Protein 5CWH (pdb70)

Sequence (159 aa):
DSEEVNEERVKQLAEKAKEATDKKEEVIEIVKELAELAKQSTDSELVNNEIVKQLAEVAKKEATDDKELVIIYIVKKILAELAKQSTDSELVNEIVKKQLAEEVAKKEEATDDKELVIIYIVVKILAELAKQQSTDDSELVNEIVKQLEEEVAKEATDKELVEHHIIEKILEELKKQQS

Structure (mmCIF, N/CA/C/O backbone):
data_5CWH
#
_entry.id   5CWH
#
_cell.length_a   40.960
_cell.length_b   104.390
_cell.length_c   90.230
_cell.angle_alpha   90.000
_cell.angle_beta   90.000
_cell.angle_gamma   90.000
#
_symmetry.space_group_name_H-M   'C 2 2 21'
#
loop_
_entity.id
_entity.type
_entity.pdbx_description
1 polymer 'Designed helical repeat protein'
2 non-polymer 1,2-ETHANEDIOL
3 water water
#
loop_
_atom_site.group_PDB
_atom_site.id
_atom_site.type_symbol
_atom_site.label_atom_id
_atom_site.label_alt_id
_atom_site.label_comp_id
_atom_site.label_asym_id
_atom_site.label_entity_id
_atom_site.label_seq_id
_atom_site.pdbx_PDB_ins_code
_atom_site.Cartn_x
_atom_site.Cartn_y
_atom_site.Cartn_z
_atom_site.occupancy
_atom_site.B_iso_or_equiv
_atom_site.auth_seq_id
_atom_site.auth_comp_id
_atom_site.auth_asym_id
_atom_site.auth_atom_id
_atom_site.pdbx_PDB_model_num
ATOM 1 N N . ASP A 1 2 ? 0.500 -0.814 18.679 1.00 74.63 2 ASP A N 1
ATOM 2 C CA . ASP A 1 2 ? 1.281 -0.626 19.897 1.00 76.09 2 ASP A CA 1
ATOM 3 C C . ASP A 1 2 ? 2.203 0.581 19.743 1.00 77.37 2 ASP A C 1
ATOM 4 O O . ASP A 1 2 ? 2.386 1.088 18.641 1.00 78.62 2 ASP A O 1
ATOM 12 N N . SER A 1 3 ? 2.774 1.045 20.851 1.00 77.61 3 SER A N 1
ATOM 13 C CA . SER A 1 3 ? 3.688 2.184 20.827 1.00 77.95 3 SER A CA 1
ATOM 14 C C . SER A 1 3 ? 5.052 1.789 20.261 1.00 73.94 3 SER A C 1
ATOM 15 O O . SER A 1 3 ? 5.540 2.384 19.288 1.00 70.00 3 SER A O 1
ATOM 23 N N . GLU A 1 4 ? 5.657 0.780 20.882 1.00 72.91 4 GLU A N 1
ATOM 24 C CA . GLU A 1 4 ? 6.982 0.303 20.500 1.00 72.77 4 GLU 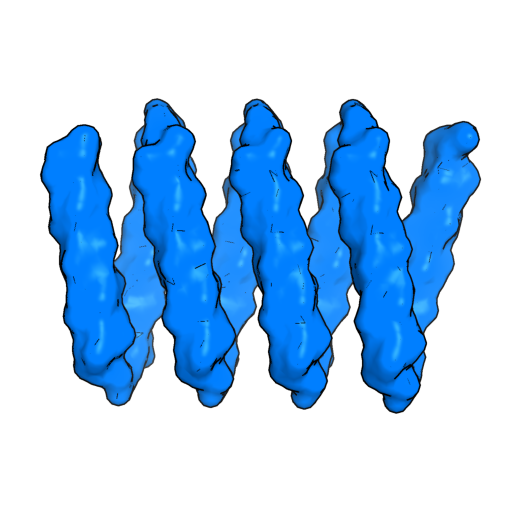A CA 1
ATOM 25 C C . GLU A 1 4 ? 7.035 -0.057 19.018 1.00 69.38 4 GLU A C 1
ATOM 26 O O . GLU A 1 4 ? 8.009 0.260 18.322 1.00 65.27 4 GLU A O 1
ATOM 38 N N . GLU A 1 5 ? 5.976 -0.699 18.533 1.00 67.82 5 GLU A N 1
ATOM 39 C CA . GLU A 1 5 ? 5.922 -1.134 17.141 1.00 65.45 5 GLU A CA 1
ATOM 40 C C . GLU A 1 5 ? 5.896 0.057 16.175 1.00 59.66 5 GLU A C 1
ATOM 41 O O . GLU A 1 5 ? 6.625 0.069 15.179 1.00 58.08 5 GLU A O 1
ATOM 53 N N . VAL A 1 6 ? 5.085 1.069 16.474 1.00 57.91 6 VAL A N 1
ATOM 54 C CA . VAL A 1 6 ? 5.038 2.242 15.607 1.00 55.96 6 VAL A CA 1
ATOM 55 C C . VAL A 1 6 ? 6.373 2.977 15.677 1.00 53.14 6 VAL A C 1
ATOM 56 O O . VAL A 1 6 ? 6.889 3.436 14.651 1.00 51.38 6 VAL A O 1
ATOM 69 N N . ASN A 1 7 ? 6.945 3.077 16.876 1.00 51.15 7 ASN A N 1
ATOM 70 C CA . ASN A 1 7 ? 8.280 3.663 17.003 1.00 52.46 7 ASN A CA 1
ATOM 71 C C . ASN A 1 7 ? 9.290 2.933 16.112 1.00 49.49 7 ASN A C 1
ATOM 72 O O . ASN A 1 7 ? 10.079 3.567 15.391 1.00 46.88 7 ASN A O 1
ATOM 83 N N A GLU A 1 8 ? 9.272 1.604 16.152 0.50 50.61 8 GLU A N 1
ATOM 84 N N B GLU A 1 8 ? 9.252 1.603 16.164 0.50 50.10 8 GLU A N 1
ATOM 85 C CA A GLU A 1 8 ? 10.171 0.826 15.302 0.50 50.46 8 GLU A CA 1
ATOM 86 C CA B GLU A 1 8 ? 10.104 0.770 15.321 0.50 49.32 8 GLU A CA 1
ATOM 87 C C A GLU A 1 8 ? 9.880 1.018 13.807 0.50 49.83 8 GLU A C 1
ATOM 88 C C B GLU A 1 8 ? 9.871 1.056 13.837 0.50 49.45 8 GLU A C 1
ATOM 89 O O A GLU A 1 8 ? 10.812 1.090 12.992 0.50 51.51 8 GLU A O 1
ATOM 90 O O B GLU A 1 8 ? 10.825 1.220 13.066 0.50 51.06 8 GLU A O 1
ATOM 113 N N . ARG A 1 9 ? 8.600 1.106 13.443 1.00 48.21 9 ARG A N 1
ATOM 114 C CA . ARG A 1 9 ? 8.234 1.378 12.048 1.00 48.07 9 ARG A CA 1
ATOM 115 C C . ARG A 1 9 ? 8.798 2.725 11.589 1.00 44.19 9 ARG A C 1
ATOM 116 O O . ARG A 1 9 ? 9.340 2.845 10.486 1.00 44.03 9 ARG A O 1
ATOM 138 N N . VAL A 1 10 ? 8.673 3.740 12.438 1.00 42.02 10 VAL A N 1
ATOM 139 C CA . VAL A 1 10 ? 9.251 5.042 12.122 1.00 36.26 10 VAL A CA 1
ATOM 140 C C . VAL A 1 10 ? 10.775 4.967 12.000 1.00 35.71 10 VAL A C 1
ATOM 141 O O . VAL A 1 10 ? 11.357 5.539 11.069 1.00 34.04 10 VAL A O 1
ATOM 154 N N . LYS A 1 11 ? 11.419 4.285 12.947 1.00 38.95 11 LYS A N 1
ATOM 155 C CA . LYS A 1 11 ? 12.869 4.124 12.895 1.00 44.86 11 LYS A CA 1
ATOM 156 C C . LYS A 1 11 ? 13.318 3.512 11.558 1.00 43.74 11 LYS A C 1
ATOM 157 O O . LYS A 1 11 ? 14.243 4.028 10.870 1.00 46.63 11 LYS A O 1
ATOM 176 N N . GLN A 1 12 ? 12.659 2.420 11.176 1.00 44.39 12 GLN A N 1
ATOM 177 C CA . GLN A 1 12 ? 13.039 1.752 9.934 1.00 45.65 12 GLN A CA 1
ATOM 178 C C . GLN A 1 12 ? 12.722 2.604 8.699 1.00 38.34 12 GLN A C 1
ATOM 179 O O . GLN A 1 12 ? 13.560 2.710 7.783 1.00 40.42 12 GLN A O 1
ATOM 193 N N . LEU A 1 13 ? 11.543 3.233 8.673 1.00 35.78 13 LEU A N 1
ATOM 194 C CA . LEU A 1 13 ? 11.226 4.136 7.573 1.00 33.01 13 LEU A CA 1
ATOM 195 C C . LEU A 1 13 ? 12.266 5.250 7.457 1.00 30.14 13 LEU A C 1
ATOM 196 O O . LEU A 1 13 ? 12.733 5.561 6.362 1.00 28.62 13 LEU A O 1
ATOM 212 N N . ALA A 1 14 ? 12.641 5.846 8.583 1.00 31.73 14 ALA A N 1
ATOM 213 C CA . ALA A 1 14 ? 13.581 6.963 8.560 1.00 34.58 14 ALA A CA 1
ATOM 214 C C . ALA A 1 14 ? 14.942 6.537 8.015 1.00 35.69 14 ALA A C 1
ATOM 215 O O . ALA A 1 14 ? 15.519 7.221 7.141 1.00 34.91 14 ALA A O 1
ATOM 222 N N . GLU A 1 15 ? 15.457 5.419 8.531 1.00 37.63 15 GLU A N 1
ATOM 223 C CA . GLU A 1 15 ? 16.697 4.869 7.988 1.00 43.63 15 GLU A CA 1
ATOM 224 C C . GLU A 1 15 ? 16.582 4.651 6.467 1.00 43.15 15 GLU A C 1
ATOM 225 O O . GLU A 1 15 ? 17.426 5.131 5.672 1.00 43.79 15 GLU A O 1
ATOM 237 N N . LYS A 1 16 ? 15.522 3.950 6.067 1.00 42.51 16 LYS A N 1
ATOM 238 C CA . LYS A 1 16 ? 15.290 3.657 4.656 1.00 42.19 16 LYS A CA 1
ATOM 239 C C . LYS A 1 16 ? 15.260 4.936 3.807 1.00 37.44 16 LYS A C 1
ATOM 240 O O . LYS A 1 16 ? 15.873 4.995 2.740 1.00 40.92 16 LYS A O 1
ATOM 259 N N . ALA A 1 17 ? 14.563 5.962 4.293 1.00 34.09 17 ALA A N 1
ATOM 260 C CA . ALA A 1 17 ? 14.474 7.242 3.582 1.00 32.69 17 ALA A CA 1
ATOM 261 C C . ALA A 1 17 ? 15.839 7.877 3.418 1.00 37.15 17 ALA A C 1
ATOM 262 O O . ALA A 1 17 ? 16.203 8.336 2.328 1.00 37.84 17 ALA A O 1
ATOM 269 N N . LYS A 1 18 ? 16.586 7.933 4.514 1.00 36.40 18 LYS A N 1
ATOM 270 C CA . LYS A 1 18 ? 17.908 8.539 4.454 1.00 38.02 18 LYS A CA 1
ATOM 271 C C . LYS A 1 18 ? 18.881 7.769 3.558 1.00 39.85 18 LYS A C 1
ATOM 272 O O . LYS A 1 18 ? 19.776 8.378 2.965 1.00 44.08 18 LYS A O 1
ATOM 291 N N . GLU A 1 19 ? 18.725 6.446 3.469 1.00 40.97 19 GLU A N 1
ATOM 292 C CA . GLU A 1 19 ? 19.594 5.635 2.594 1.00 44.46 19 GLU A CA 1
ATOM 293 C C . GLU A 1 19 ? 19.224 5.556 1.099 1.00 40.27 19 GLU A C 1
ATOM 294 O O . GLU A 1 19 ? 20.114 5.492 0.239 1.00 41.46 19 GLU A O 1
ATOM 306 N N . ALA A 1 20 ? 17.928 5.529 0.794 1.00 37.39 20 ALA A N 1
ATOM 307 C CA . ALA A 1 20 ? 17.434 5.180 -0.546 1.00 34.47 20 ALA A CA 1
ATOM 308 C C . ALA A 1 20 ? 17.910 6.115 -1.660 1.00 33.89 20 ALA A C 1
ATOM 309 O O . ALA A 1 20 ? 18.008 7.328 -1.472 1.00 31.96 20 ALA A O 1
ATOM 316 N N . THR A 1 21 ? 18.150 5.540 -2.835 1.00 33.55 21 THR A N 1
ATOM 317 C CA . THR A 1 21 ? 18.640 6.287 -4.004 1.00 34.15 21 THR A CA 1
ATOM 318 C C . THR A 1 21 ? 17.592 6.390 -5.123 1.00 33.52 21 THR A C 1
ATOM 319 O O . THR A 1 21 ? 17.857 6.956 -6.189 1.00 35.29 21 THR A O 1
ATOM 330 N N . ASP A 1 22 ? 16.402 5.857 -4.863 1.00 33.94 22 ASP A N 1
ATOM 331 C CA . ASP A 1 22 ? 15.251 6.008 -5.744 1.00 35.76 22 ASP A CA 1
ATOM 332 C C . ASP A 1 22 ? 14.372 7.118 -5.159 1.00 34.51 22 ASP A C 1
ATOM 333 O O . ASP A 1 22 ? 13.863 6.993 -4.048 1.00 32.44 22 ASP A O 1
ATOM 342 N N A LYS A 1 23 ? 14.189 8.202 -5.903 0.68 36.13 23 LYS A N 1
ATOM 343 N N B LYS A 1 23 ? 14.196 8.204 -5.907 0.32 35.84 23 LYS A N 1
ATOM 344 C CA A LYS A 1 23 ? 13.476 9.356 -5.363 0.68 36.33 23 LYS A CA 1
ATOM 345 C CA B LYS A 1 23 ? 13.466 9.366 -5.395 0.32 36.83 23 LYS A CA 1
ATOM 346 C C A LYS A 1 23 ? 11.996 9.048 -5.098 0.68 32.47 23 LYS A C 1
ATOM 347 C C B LYS A 1 23 ? 12.005 9.028 -5.084 0.32 33.87 23 LYS A C 1
ATOM 348 O O A LYS A 1 23 ? 11.411 9.529 -4.126 0.68 30.44 23 LYS A O 1
ATOM 349 O O B LYS A 1 23 ? 11.445 9.474 -4.074 0.32 32.94 23 LYS A O 1
ATOM 386 N N . GLU A 1 24 ? 11.394 8.227 -5.951 1.00 33.04 24 GLU A N 1
ATOM 387 C CA . GLU A 1 24 ? 9.993 7.862 -5.780 1.00 34.39 24 GLU A CA 1
ATOM 388 C C . GLU A 1 24 ? 9.792 7.068 -4.491 1.00 35.23 24 GLU A C 1
ATOM 389 O O . GLU A 1 24 ? 8.804 7.251 -3.765 1.00 32.68 24 GLU A O 1
ATOM 402 N N . GLU A 1 25 ? 10.755 6.210 -4.193 1.00 33.83 25 GLU A N 1
ATOM 403 C CA . GLU A 1 25 ? 10.739 5.441 -2.960 1.00 33.63 25 GLU A CA 1
ATOM 404 C C . GLU A 1 25 ? 10.767 6.381 -1.759 1.00 30.08 25 GLU A C 1
ATOM 405 O O . GLU A 1 25 ? 9.981 6.227 -0.805 1.00 30.61 25 GLU A O 1
ATOM 417 N N . VAL A 1 26 ? 11.657 7.376 -1.805 1.00 25.44 26 VAL A N 1
ATOM 418 C CA . VAL A 1 26 ? 11.744 8.318 -0.693 1.00 23.02 26 VAL A CA 1
ATOM 419 C C . VAL A 1 26 ? 10.431 9.088 -0.517 1.00 22.57 26 VAL A C 1
ATOM 420 O O . VAL A 1 26 ? 9.951 9.253 0.621 1.00 23.26 26 VAL A O 1
ATOM 433 N N . ILE A 1 27 ? 9.848 9.551 -1.623 1.00 22.60 27 ILE A N 1
ATOM 434 C CA . ILE A 1 27 ? 8.547 10.227 -1.546 1.00 23.29 27 ILE A CA 1
ATOM 435 C C . ILE A 1 27 ? 7.496 9.332 -0.869 1.00 22.70 27 ILE A C 1
ATOM 436 O O . ILE A 1 27 ?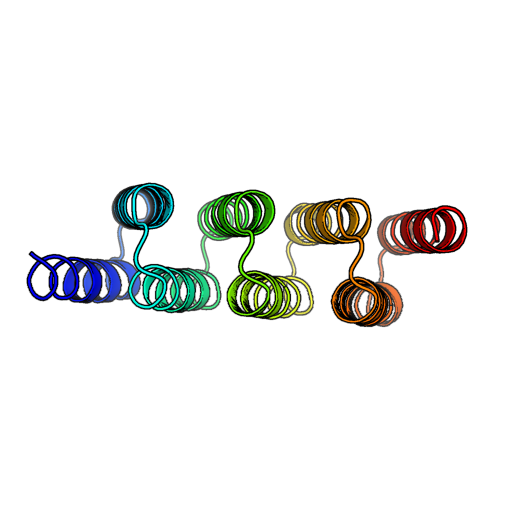 6.729 9.788 -0.003 1.00 22.16 27 ILE A O 1
ATOM 452 N N . GLU A 1 28 ? 7.440 8.065 -1.275 1.00 25.32 28 GLU A N 1
ATOM 453 C CA . GLU A 1 28 ? 6.515 7.131 -0.614 1.00 25.19 28 GLU A CA 1
ATOM 454 C C . GLU A 1 28 ? 6.754 6.944 0.893 1.00 24.51 28 GLU A C 1
ATOM 455 O O . GLU A 1 28 ? 5.788 6.884 1.690 1.00 24.16 28 GLU A O 1
ATOM 467 N N . ILE A 1 29 ? 8.025 6.839 1.286 1.00 23.51 29 ILE A N 1
ATOM 468 C CA . ILE A 1 29 ? 8.347 6.746 2.708 1.00 22.82 29 ILE A CA 1
ATOM 469 C C . ILE A 1 29 ? 7.888 8.001 3.469 1.00 19.54 29 ILE A C 1
ATOM 470 O O . ILE A 1 29 ? 7.289 7.919 4.553 1.00 19.33 29 ILE A O 1
ATOM 486 N N . VAL A 1 30 ? 8.181 9.160 2.891 1.00 18.90 30 VAL A N 1
ATOM 487 C CA . VAL A 1 30 ? 7.790 10.429 3.490 1.00 17.75 30 VAL A CA 1
ATOM 488 C C . VAL A 1 30 ? 6.269 10.526 3.623 1.00 17.82 30 VAL A C 1
ATOM 489 O O . VAL A 1 30 ? 5.757 10.994 4.631 1.00 17.50 30 VAL A O 1
ATOM 502 N N . LYS A 1 31 ? 5.553 10.086 2.598 1.00 19.01 31 LYS A N 1
ATOM 503 C CA . LYS A 1 31 ? 4.099 10.087 2.649 1.00 20.28 31 LYS A CA 1
ATOM 504 C C . LYS A 1 31 ? 3.598 9.215 3.813 1.00 19.30 31 LYS A C 1
ATOM 505 O O . LYS A 1 31 ? 2.702 9.623 4.568 1.00 19.16 31 LYS A O 1
ATOM 524 N N . GLU A 1 32 ? 4.181 8.024 3.961 1.00 20.35 32 GLU A N 1
ATOM 525 C CA . GLU A 1 32 ? 3.792 7.162 5.083 1.00 20.53 32 GLU A CA 1
ATOM 526 C C . GLU A 1 32 ? 4.069 7.812 6.446 1.00 18.99 32 GLU A C 1
ATOM 527 O O . GLU A 1 32 ? 3.215 7.787 7.347 1.00 19.84 32 GLU A O 1
ATOM 539 N N . LEU A 1 33 ? 5.268 8.374 6.604 1.00 18.37 33 LEU A N 1
ATOM 540 C CA . LEU A 1 33 ? 5.604 9.091 7.830 1.00 18.18 33 LEU A CA 1
ATOM 541 C C . LEU A 1 33 ? 4.610 10.220 8.108 1.00 15.74 33 LEU A C 1
ATOM 542 O O . LEU A 1 33 ? 4.192 10.419 9.258 1.00 16.58 33 LEU A O 1
ATOM 558 N N . ALA A 1 34 ? 4.281 10.990 7.069 1.00 15.45 34 ALA A N 1
ATOM 559 C CA . ALA A 1 34 ? 3.347 12.102 7.215 1.00 15.60 34 ALA A CA 1
ATOM 560 C C . ALA A 1 34 ? 1.993 11.608 7.715 1.00 15.52 34 ALA A C 1
ATOM 561 O O . ALA A 1 34 ? 1.379 12.229 8.599 1.00 16.72 34 ALA A O 1
ATOM 568 N N . GLU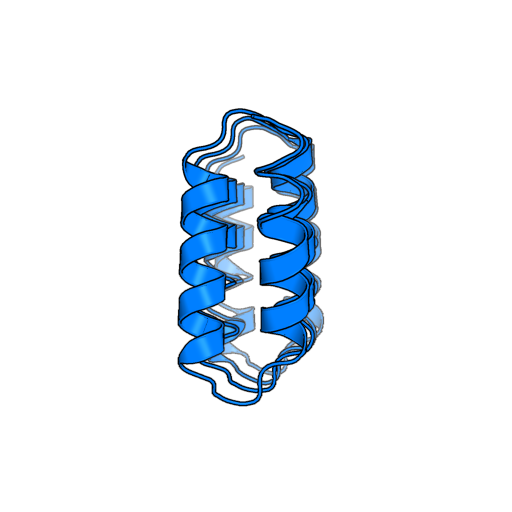 A 1 35 ? 1.487 10.539 7.081 1.00 17.09 35 GLU A N 1
ATOM 569 C CA . GLU A 1 35 ? 0.200 9.967 7.498 1.00 18.20 35 GLU A CA 1
ATOM 570 C C . GLU A 1 35 ? 0.237 9.508 8.963 1.00 18.31 35 GLU A C 1
ATOM 571 O O . GLU A 1 35 ? -0.695 9.793 9.752 1.00 20.36 35 GLU A O 1
ATOM 583 N N . LEU A 1 36 ? 1.309 8.809 9.330 1.00 17.83 36 LEU A N 1
ATOM 584 C CA . LEU A 1 36 ? 1.454 8.376 10.718 1.00 18.78 36 LEU A CA 1
ATOM 585 C C . LEU A 1 36 ? 1.444 9.568 11.678 1.00 18.37 36 LEU A C 1
ATOM 586 O O . LEU A 1 36 ? 0.793 9.532 12.732 1.00 21.27 36 LEU A O 1
ATOM 602 N N . ALA A 1 37 ? 2.183 10.622 11.333 1.00 17.23 37 ALA A N 1
ATOM 603 C CA . ALA A 1 37 ? 2.217 11.807 12.190 1.00 18.47 37 ALA A CA 1
ATOM 604 C C . ALA A 1 37 ? 0.850 12.474 12.296 1.00 18.44 37 ALA A C 1
ATOM 605 O O . ALA A 1 37 ? 0.413 12.816 13.402 1.00 20.64 37 ALA A O 1
ATOM 612 N N . LYS A 1 38 ? 0.170 12.649 11.167 1.00 18.98 38 LYS A N 1
ATOM 613 C CA . LYS A 1 38 ? -1.126 13.319 11.195 1.00 21.75 38 LYS A CA 1
ATOM 614 C C . LYS A 1 38 ? -2.203 12.525 11.939 1.00 22.71 38 LYS A C 1
ATOM 615 O O . LYS A 1 38 ? -3.123 13.120 12.489 1.00 25.35 38 LYS A O 1
ATOM 634 N N . GLN A 1 39 ? -2.108 11.195 11.917 1.00 22.41 39 GLN A N 1
ATOM 635 C CA . GLN A 1 39 ? -3.079 10.355 12.611 1.00 24.03 39 GLN A CA 1
ATOM 636 C C . GLN A 1 39 ? -2.772 10.157 14.109 1.00 23.57 39 GLN A C 1
ATOM 637 O O . GLN A 1 39 ? -3.607 9.671 14.848 1.00 28.78 39 GLN A O 1
ATOM 651 N N . SER A 1 40 ? -1.579 10.517 14.557 1.00 19.97 40 SER A N 1
ATOM 652 C CA . SER A 1 40 ? -1.166 10.248 15.935 1.00 20.26 40 SER A CA 1
ATOM 653 C C . SER A 1 40 ? -1.626 11.320 16.907 1.00 20.23 40 SER A C 1
ATOM 654 O O . SER A 1 40 ? -1.625 12.503 16.578 1.00 23.18 40 SER A O 1
ATOM 662 N N . THR A 1 41 ? -2.009 10.891 18.102 1.00 18.84 41 THR A N 1
ATOM 663 C CA . THR A 1 41 ? -2.210 11.817 19.201 1.00 20.93 41 THR A CA 1
ATOM 664 C C . THR A 1 41 ? -1.058 11.760 20.225 1.00 19.21 41 THR A C 1
ATOM 665 O O . THR A 1 41 ? -1.171 12.314 21.315 1.00 21.62 41 THR A O 1
ATOM 676 N N . ASP A 1 42 ? 0.051 11.117 19.852 1.00 19.46 42 ASP A N 1
ATOM 677 C CA . ASP A 1 42 ? 1.211 10.944 20.742 1.00 19.67 42 ASP A CA 1
ATOM 678 C C . ASP A 1 42 ? 2.283 11.971 20.398 1.00 18.37 42 ASP A C 1
ATOM 679 O O . ASP A 1 42 ? 2.903 11.902 19.336 1.00 19.00 42 ASP A O 1
ATOM 688 N N . SER A 1 43 ? 2.497 12.939 21.286 1.00 18.61 43 SER A N 1
ATOM 689 C CA . SER A 1 43 ? 3.420 14.032 20.986 1.00 18.27 43 SER A CA 1
ATOM 690 C C . SER A 1 43 ? 4.842 13.533 20.763 1.00 19.03 43 SER A C 1
ATOM 691 O O . SER A 1 43 ? 5.593 14.112 19.978 1.00 19.63 43 SER A O 1
ATOM 699 N N . GLU A 1 44 ? 5.225 12.470 21.461 1.00 19.69 44 GLU A N 1
ATOM 700 C CA . GLU A 1 44 ? 6.575 11.939 21.314 1.00 22.75 44 GLU A CA 1
ATOM 701 C C . GLU A 1 44 ? 6.808 11.402 19.900 1.00 21.45 44 GLU A C 1
ATOM 702 O O . GLU A 1 44 ? 7.864 11.635 19.271 1.00 22.02 44 GLU A O 1
ATOM 714 N N . LEU A 1 45 ? 5.806 10.680 19.401 1.00 20.20 45 LEU A N 1
ATOM 715 C CA . LEU A 1 45 ? 5.883 10.108 18.065 1.00 19.95 45 LEU A CA 1
ATOM 716 C C . LEU A 1 45 ? 5.911 11.210 17.012 1.00 18.04 45 LEU A C 1
ATOM 717 O O . LEU A 1 45 ? 6.731 11.195 16.094 1.00 17.83 45 LEU A O 1
ATOM 733 N N . VAL A 1 46 ? 5.005 12.173 17.143 1.00 17.23 46 VAL A N 1
ATOM 734 C CA . VAL A 1 46 ? 4.950 13.260 16.176 1.00 17.32 46 VAL A CA 1
ATOM 735 C C . VAL A 1 46 ? 6.266 14.025 16.169 1.00 15.87 46 VAL A C 1
ATOM 736 O O . VAL A 1 46 ? 6.803 14.324 15.094 1.00 15.98 46 VAL A O 1
ATOM 749 N N A ASN A 1 47 ? 6.817 14.305 17.354 0.62 15.79 47 ASN A N 1
ATOM 750 N N B ASN A 1 47 ? 6.801 14.326 17.348 0.38 17.11 47 ASN A N 1
ATOM 751 C CA A ASN A 1 47 ? 8.102 15.001 17.429 0.62 16.99 47 ASN A CA 1
ATOM 752 C CA B ASN A 1 47 ? 8.084 15.007 17.390 0.38 18.59 47 ASN A CA 1
ATOM 753 C C A ASN A 1 47 ? 9.220 14.224 16.730 0.62 17.88 47 ASN A C 1
ATOM 754 C C B ASN A 1 47 ? 9.157 14.210 16.654 0.38 19.45 47 ASN A C 1
ATOM 755 O O A ASN A 1 47 ? 10.069 14.806 16.032 0.62 17.07 47 ASN A O 1
ATOM 756 O O B ASN A 1 47 ? 9.899 14.764 15.838 0.38 20.29 47 ASN A O 1
ATOM 777 N N . GLU A 1 48 ? 9.235 12.912 16.936 1.00 18.20 48 GLU A N 1
ATOM 778 C CA . GLU A 1 48 ? 10.244 12.072 16.275 1.00 19.39 48 GLU A CA 1
ATOM 779 C C . GLU A 1 48 ? 10.096 12.083 14.755 1.00 17.70 48 GLU A C 1
ATOM 780 O O . GLU A 1 48 ? 11.094 12.191 14.011 1.00 18.45 48 GLU A O 1
ATOM 793 N N . ILE A 1 49 ? 8.857 11.961 14.286 1.00 16.62 49 ILE A N 1
ATOM 794 C CA . ILE A 1 49 ? 8.620 11.991 12.849 1.00 16.63 49 ILE A CA 1
ATOM 795 C C . ILE A 1 49 ? 9.066 13.326 12.243 1.00 16.43 49 ILE A C 1
ATOM 796 O O . ILE A 1 49 ? 9.726 13.361 11.192 1.00 16.10 49 ILE A O 1
ATOM 812 N N . VAL A 1 50 ? 8.710 14.420 12.899 1.00 16.18 50 VAL A N 1
ATOM 813 C CA . VAL A 1 50 ? 9.125 15.734 12.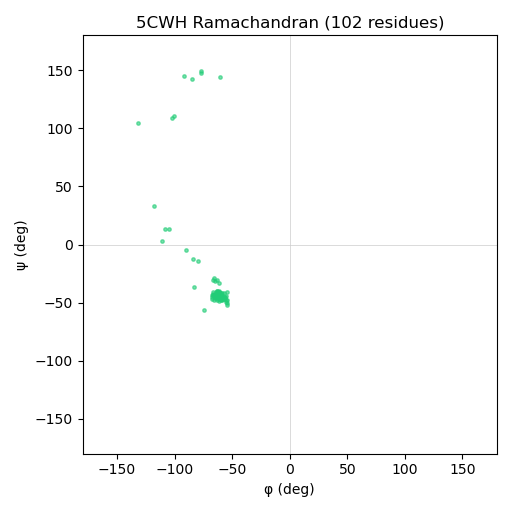426 1.00 15.34 50 VAL A CA 1
ATOM 814 C C . VAL A 1 50 ? 10.650 15.854 12.379 1.00 16.18 50 VAL A C 1
ATOM 815 O O . VAL A 1 50 ? 11.202 16.367 11.403 1.00 16.20 50 VAL A O 1
ATOM 828 N N . LYS A 1 51 ? 11.320 15.366 13.424 1.00 17.59 51 LYS A N 1
ATOM 829 C CA . LYS A 1 51 ? 12.775 15.363 13.433 1.00 18.92 51 LYS A CA 1
ATOM 830 C C . LYS A 1 51 ? 13.339 14.645 12.210 1.00 19.02 51 LYS A C 1
ATOM 831 O O . LYS A 1 51 ? 14.265 15.143 11.540 1.00 20.30 51 LYS A O 1
ATOM 850 N N . GLN A 1 52 ? 12.803 13.457 11.943 1.00 18.34 52 GLN A N 1
ATOM 851 C CA . GLN A 1 52 ? 13.292 12.662 10.830 1.00 18.85 52 GLN A CA 1
ATOM 852 C C . GLN A 1 52 ? 13.000 13.316 9.486 1.00 17.53 52 GLN A C 1
ATOM 853 O O . GLN A 1 52 ? 13.863 13.354 8.599 1.00 18.16 52 GLN A O 1
ATOM 867 N N . LEU A 1 53 ? 11.790 13.839 9.323 1.00 15.76 53 LEU A N 1
ATOM 868 C CA . LEU A 1 53 ? 11.425 14.514 8.079 1.00 15.49 53 LEU A CA 1
ATOM 869 C C . LEU A 1 53 ? 12.328 15.715 7.834 1.00 15.00 53 LEU A C 1
ATOM 870 O O . LEU A 1 53 ? 12.781 15.947 6.702 1.00 15.75 53 LEU A O 1
ATOM 886 N N . ALA A 1 54 ? 12.578 16.495 8.880 1.00 16.98 54 ALA A N 1
ATOM 887 C CA . ALA A 1 54 ? 13.411 17.678 8.732 1.00 18.98 54 ALA A CA 1
ATOM 888 C C . ALA A 1 54 ? 14.827 17.275 8.338 1.00 19.31 54 ALA A C 1
ATOM 889 O O . ALA A 1 54 ? 15.457 17.932 7.493 1.00 20.31 54 ALA A O 1
ATOM 896 N N . GLU A 1 55 ? 15.334 16.203 8.946 1.00 19.42 55 GLU A N 1
ATOM 897 C CA . GLU A 1 55 ? 16.652 15.706 8.561 1.00 21.99 55 GLU A CA 1
ATOM 898 C C . GLU A 1 55 ? 16.710 15.252 7.088 1.00 21.35 55 GLU A C 1
ATOM 899 O O . GLU A 1 55 ? 17.668 15.597 6.364 1.00 22.95 55 GLU A O 1
ATOM 911 N N . VAL A 1 56 ? 15.684 14.512 6.639 1.00 19.63 56 VAL A N 1
ATOM 912 C CA . VAL A 1 56 ? 15.617 14.132 5.226 1.00 19.11 56 VAL A CA 1
ATOM 913 C C . VAL A 1 56 ? 15.627 15.380 4.328 1.00 17.03 56 VAL A C 1
ATOM 914 O O . VAL A 1 56 ? 16.376 15.453 3.344 1.00 19.71 56 VAL A O 1
ATOM 927 N N . ALA A 1 57 ? 14.814 16.370 4.680 1.00 17.42 57 ALA A N 1
ATOM 928 C CA . ALA A 1 57 ? 14.740 17.577 3.877 1.00 18.46 57 ALA A CA 1
ATOM 929 C C . ALA A 1 57 ? 16.082 18.305 3.810 1.00 21.60 57 ALA A C 1
ATOM 930 O O . ALA A 1 57 ? 16.513 18.739 2.740 1.00 23.09 57 ALA A O 1
ATOM 937 N N A LYS A 1 58 ? 16.729 18.468 4.956 0.45 22.22 58 LYS A N 1
ATOM 938 N N B LYS A 1 58 ? 16.734 18.440 4.959 0.55 20.84 58 LYS A N 1
ATOM 939 C CA A LYS A 1 58 ? 17.990 19.185 4.981 0.45 23.29 58 LYS A CA 1
ATOM 940 C CA B LYS A 1 58 ? 17.977 19.184 5.033 0.55 20.81 58 LYS A CA 1
ATOM 941 C C A L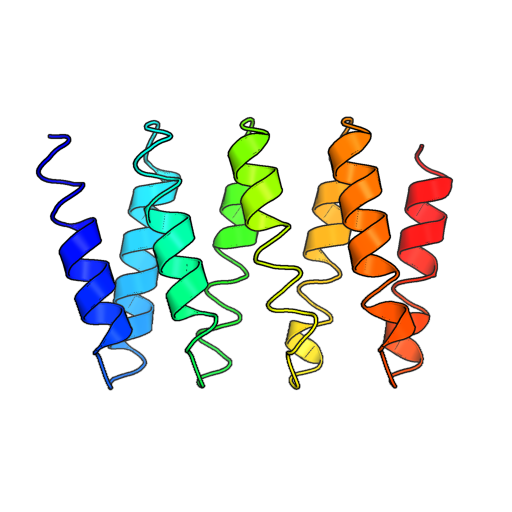YS A 1 58 ? 19.059 18.465 4.162 0.45 23.75 58 LYS A C 1
ATOM 942 C C B LYS A 1 58 ? 19.154 18.460 4.364 0.55 22.79 58 LYS A C 1
ATOM 943 O O A LYS A 1 58 ? 19.874 19.110 3.494 0.45 28.84 58 LYS A O 1
ATOM 944 O O B LYS A 1 58 ? 20.151 19.107 4.029 0.55 24.02 58 LYS A O 1
ATOM 981 N N . GLU A 1 59 ? 19.056 17.136 4.210 1.00 24.12 59 GLU A N 1
ATOM 982 C CA . GLU A 1 59 ? 20.043 16.363 3.439 1.00 25.73 59 GLU A CA 1
ATOM 983 C C . GLU A 1 59 ? 19.775 16.209 1.904 1.00 23.94 59 GLU A C 1
ATOM 984 O O . GLU A 1 59 ? 20.677 15.864 1.127 1.00 28.69 59 GLU A O 1
ATOM 997 N N . ALA A 1 60 ? 18.557 16.493 1.466 1.00 20.10 60 ALA A N 1
ATOM 998 C CA . ALA A 1 60 ? 18.104 16.151 0.120 1.00 19.43 60 ALA A CA 1
ATOM 999 C C . ALA A 1 60 ? 18.629 17.081 -0.959 1.00 20.26 60 ALA A C 1
ATOM 1000 O O . ALA A 1 60 ? 18.795 18.267 -0.735 1.00 25.09 60 ALA A O 1
ATOM 1007 N N . THR A 1 61 ? 18.846 16.520 -2.140 1.00 17.64 61 THR A N 1
ATOM 1008 C CA . THR A 1 61 ? 19.240 17.281 -3.324 1.00 17.08 61 THR A CA 1
ATOM 1009 C C . THR A 1 61 ? 18.171 17.233 -4.424 1.00 18.78 61 THR A C 1
ATOM 1010 O O . THR A 1 61 ? 18.406 17.659 -5.540 1.00 19.35 61 THR A O 1
ATOM 1021 N N A ASP A 1 62 ? 17.009 16.651 -4.120 0.59 19.86 62 ASP A N 1
ATOM 1022 N N B ASP A 1 62 ? 16.990 16.782 -4.029 0.41 20.51 62 ASP A N 1
ATOM 1023 C CA A ASP A 1 62 ? 15.845 16.667 -5.016 0.59 20.01 62 ASP A CA 1
ATOM 1024 C CA B ASP A 1 62 ? 15.834 16.673 -4.891 0.41 20.76 62 ASP A CA 1
ATOM 1025 C C A ASP A 1 62 ? 14.843 17.730 -4.534 0.59 19.26 62 ASP A C 1
ATOM 1026 C C B ASP A 1 62 ? 14.834 17.760 -4.490 0.41 19.30 62 ASP A C 1
ATOM 1027 O O A ASP A 1 62 ? 14.228 17.587 -3.482 0.59 21.47 62 ASP A O 1
ATOM 1028 O O B ASP A 1 62 ? 14.201 17.659 -3.441 0.41 18.57 62 ASP A O 1
ATOM 1045 N N . LYS A 1 63 ? 14.682 18.797 -5.312 1.00 19.39 63 LYS A N 1
ATOM 1046 C CA . LYS A 1 63 ? 13.867 19.945 -4.879 1.00 19.47 63 LYS A CA 1
ATOM 1047 C C . LYS A 1 63 ? 12.400 19.571 -4.629 1.00 17.89 63 LYS A C 1
ATOM 1048 O O . LYS A 1 63 ? 11.733 20.124 -3.740 1.00 17.59 63 LYS A O 1
ATOM 1068 N N . GLU A 1 64 ? 11.898 18.633 -5.418 1.00 18.64 64 GLU A N 1
ATOM 1069 C CA . GLU A 1 64 ? 10.512 18.189 -5.266 1.00 18.51 64 GLU A CA 1
ATOM 1070 C C . GLU A 1 64 ? 10.277 17.546 -3.900 1.00 18.23 64 GLU A C 1
ATOM 1071 O O . GLU A 1 64 ? 9.228 17.753 -3.253 1.00 17.73 64 GLU A O 1
ATOM 1083 N N . LEU A 1 65 ? 11.264 16.764 -3.457 1.00 16.63 65 LEU A N 1
ATOM 1084 C CA . LEU A 1 65 ? 11.210 16.138 -2.146 1.00 16.28 65 LEU A CA 1
ATOM 1085 C C . LEU A 1 65 ? 11.225 17.186 -1.021 1.00 14.78 65 LEU A C 1
ATOM 1086 O O . LEU A 1 65 ? 10.439 17.123 -0.060 1.00 15.53 65 LEU A O 1
ATOM 1102 N N . VAL A 1 66 ? 12.130 18.153 -1.133 1.00 14.79 66 VAL A N 1
ATOM 1103 C CA . VAL A 1 66 ? 12.217 19.186 -0.116 1.00 14.51 66 VAL A CA 1
ATOM 1104 C C . VAL A 1 66 ? 10.909 19.940 0.001 1.00 14.41 66 VAL A C 1
ATOM 1105 O O . VAL A 1 66 ? 10.402 20.137 1.121 1.00 14.99 66 VAL A O 1
ATOM 1118 N N A ILE A 1 67 ? 10.342 20.359 -1.120 0.70 14.74 67 ILE A N 1
ATOM 1119 N N B ILE A 1 67 ? 10.346 20.396 -1.121 0.30 14.78 67 ILE A N 1
ATOM 1120 C CA A ILE A 1 67 ? 9.127 21.149 -0.998 0.70 15.75 67 ILE A CA 1
ATOM 1121 C CA B ILE A 1 67 ? 9.088 21.148 -0.995 0.30 16.47 67 ILE A CA 1
ATOM 1122 C C A ILE A 1 67 ? 7.941 20.289 -0.508 0.70 14.43 67 ILE A C 1
ATOM 1123 C C B ILE A 1 67 ? 7.970 20.264 -0.436 0.30 14.29 67 ILE A C 1
ATOM 1124 O O A ILE A 1 67 ? 7.073 20.794 0.206 0.70 13.74 67 ILE A O 1
ATOM 1125 O O B ILE A 1 67 ? 7.157 20.729 0.372 0.30 15.93 67 ILE A O 1
ATOM 1156 N N . TYR A 1 68 ? 7.924 19.002 -0.859 1.00 14.35 68 TYR A N 1
ATOM 1157 C CA . TYR A 1 68 ? 6.909 18.090 -0.325 1.00 14.65 68 TYR A CA 1
ATOM 1158 C C . TYR A 1 68 ? 6.990 17.996 1.206 1.00 13.60 68 TYR A C 1
ATOM 1159 O O . TYR A 1 68 ? 5.973 18.052 1.916 1.00 14.23 68 TYR A O 1
ATOM 1178 N N . ILE A 1 69 ? 8.209 17.841 1.721 1.00 13.91 69 ILE A N 1
ATOM 1179 C CA . ILE A 1 69 ? 8.394 17.789 3.162 1.00 13.35 69 ILE A CA 1
ATOM 1180 C C . ILE A 1 69 ? 7.999 19.108 3.824 1.00 13.12 69 ILE A C 1
ATOM 1181 O O . ILE A 1 69 ? 7.349 19.110 4.871 1.00 13.44 69 ILE A O 1
ATOM 1197 N N . VAL A 1 70 ? 8.397 20.227 3.225 1.00 13.15 70 VAL A N 1
ATOM 1198 C CA . VAL A 1 70 ? 8.011 21.524 3.753 1.00 13.58 70 VAL A CA 1
ATOM 1199 C C . VAL A 1 70 ? 6.484 21.637 3.859 1.00 13.49 70 VAL A C 1
ATOM 1200 O O . VAL A 1 70 ? 5.950 22.128 4.849 1.00 13.56 70 VAL A O 1
ATOM 1213 N N A LYS A 1 71 ? 5.789 21.209 2.812 0.54 12.96 71 LYS A N 1
ATOM 1214 N N B LYS A 1 71 ? 5.784 21.157 2.842 0.46 13.19 71 LYS A N 1
ATOM 1215 C CA A LYS A 1 71 ? 4.326 21.201 2.820 0.54 14.13 71 LYS A CA 1
ATOM 1216 C CA B LYS A 1 71 ? 4.331 21.169 2.846 0.46 13.43 71 LYS A CA 1
ATOM 1217 C C A LYS A 1 71 ? 3.749 20.347 3.969 0.54 14.19 71 LYS A C 1
ATOM 1218 C C B LYS A 1 71 ? 3.779 20.362 4.009 0.46 13.32 71 LYS A C 1
ATOM 1219 O O A LYS A 1 71 ? 2.828 20.780 4.683 0.54 13.55 71 LYS A O 1
ATOM 1220 O O B LYS A 1 71 ? 2.890 20.824 4.739 0.46 13.36 71 LYS A O 1
ATOM 1257 N N . ILE A 1 72 ? 4.292 19.149 4.156 1.00 12.79 72 ILE A N 1
ATOM 1258 C CA . ILE A 1 72 ? 3.877 18.294 5.274 1.00 13.19 72 ILE A CA 1
ATOM 1259 C C . ILE A 1 72 ? 4.093 18.987 6.621 1.00 12.79 72 ILE A C 1
ATOM 1260 O O . ILE A 1 72 ? 3.225 18.980 7.511 1.00 13.70 72 ILE A O 1
ATOM 1277 N N . LEU A 1 73 ? 5.283 19.543 6.808 1.00 12.65 73 LEU A N 1
ATOM 1278 C CA . LEU A 1 73 ? 5.580 20.225 8.057 1.00 12.43 73 LEU A C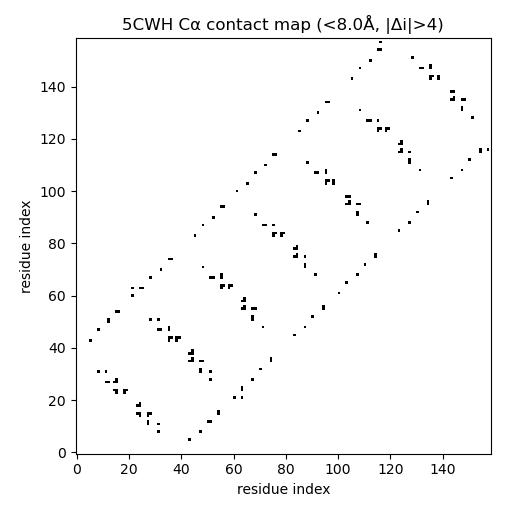A 1
ATOM 1279 C C . LEU A 1 73 ? 4.650 21.419 8.297 1.00 12.44 73 LEU A C 1
ATOM 1280 O O . LEU A 1 73 ? 4.192 21.645 9.422 1.00 13.05 73 LEU A O 1
ATOM 1296 N N . ALA A 1 74 ? 4.372 22.183 7.240 1.00 12.11 74 ALA A N 1
ATOM 1297 C CA . ALA A 1 74 ? 3.436 23.291 7.347 1.00 13.42 74 ALA A CA 1
ATOM 1298 C C . ALA A 1 74 ? 2.072 22.799 7.820 1.00 12.84 74 ALA A C 1
ATOM 1299 O O . ALA A 1 74 ? 1.444 23.413 8.676 1.00 13.04 74 ALA A O 1
ATOM 1306 N N . GLU A 1 75 ? 1.594 21.720 7.206 1.00 13.36 75 GLU A N 1
ATOM 1307 C CA . GLU A 1 75 ? 0.295 21.152 7.586 1.00 13.18 75 GLU A CA 1
ATOM 1308 C C . GLU A 1 75 ? 0.264 20.688 9.043 1.00 12.91 75 GLU A C 1
ATOM 1309 O O . GLU A 1 75 ? -0.690 20.985 9.796 1.00 14.58 75 GLU A O 1
ATOM 1321 N N . LEU A 1 76 ? 1.319 19.997 9.463 1.00 12.77 76 LEU A N 1
ATOM 1322 C CA . LEU A 1 76 ? 1.411 19.557 10.840 1.00 13.18 76 LEU A CA 1
ATOM 1323 C C . LEU A 1 76 ? 1.408 20.763 11.777 1.00 13.04 76 LEU A C 1
ATOM 1324 O O . LEU A 1 76 ? 0.731 20.755 12.805 1.00 14.58 76 LEU A O 1
ATOM 1340 N N . ALA A 1 77 ? 2.147 21.813 11.442 1.00 13.12 77 ALA A N 1
ATOM 1341 C CA . ALA A 1 77 ? 2.160 23.003 12.297 1.00 13.70 77 ALA A CA 1
ATOM 1342 C C . ALA A 1 77 ? 0.802 23.692 12.370 1.00 13.85 77 ALA A C 1
ATOM 1343 O O . ALA A 1 77 ? 0.352 24.045 13.455 1.00 15.90 77 ALA A O 1
ATOM 1350 N N . LYS A 1 78 ? 0.150 23.864 11.227 1.00 14.26 78 LYS A N 1
ATOM 1351 C CA . LYS A 1 78 ? -1.133 24.554 11.204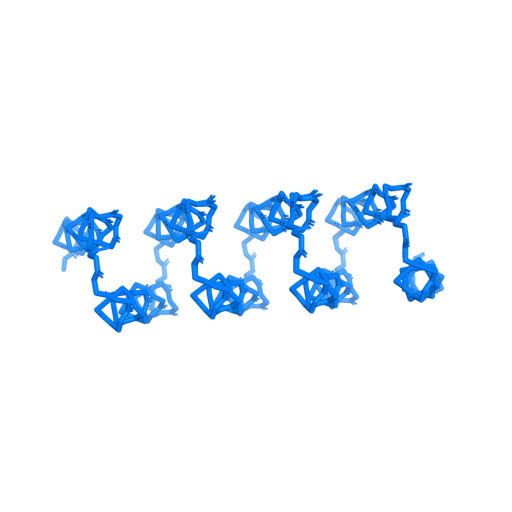 1.00 15.75 78 LYS A CA 1
ATOM 1352 C C . LYS A 1 78 ? -2.198 23.766 11.940 1.00 17.01 78 LYS A C 1
ATOM 1353 O O . LYS A 1 78 ? -3.137 24.355 12.459 1.00 20.57 78 LYS A O 1
ATOM 1372 N N . GLN A 1 79 ? -2.067 22.442 11.957 1.00 16.02 79 GLN A N 1
ATOM 1373 C CA . GLN A 1 79 ? -3.067 21.600 12.618 1.00 16.59 79 GLN A CA 1
ATOM 1374 C C . GLN A 1 79 ? -2.768 21.328 14.098 1.00 17.23 79 GLN A C 1
ATOM 1375 O O . GLN A 1 79 ? -3.572 20.730 14.793 1.00 21.05 79 GLN A O 1
ATOM 1389 N N . SER A 1 80 ? -1.625 21.778 14.590 1.00 15.00 80 SER A N 1
ATOM 1390 C CA . SER A 1 80 ? -1.200 21.511 15.956 1.00 14.46 80 SER A CA 1
ATOM 1391 C C . SER A 1 80 ? -1.655 22.604 16.912 1.00 15.39 80 SER A C 1
ATOM 1392 O O . SER A 1 80 ? -1.661 23.782 16.569 1.00 17.71 80 SER A O 1
ATOM 1400 N N . THR A 1 81 ? -1.980 22.195 18.132 1.00 15.33 81 THR A N 1
ATOM 1401 C CA . THR A 1 81 ? -2.182 23.121 19.243 1.00 15.93 81 THR A CA 1
ATOM 1402 C C . THR A 1 81 ? -1.034 23.037 20.261 1.00 15.47 81 THR A C 1
ATOM 1403 O O . THR A 1 81 ? -1.145 23.578 21.351 1.00 16.81 81 THR A O 1
ATOM 1414 N N . ASP A 1 82 ? 0.064 22.388 19.872 1.00 14.88 82 ASP A N 1
ATOM 1415 C CA . ASP A 1 82 ? 1.218 22.185 20.754 1.00 15.33 82 ASP A CA 1
ATOM 1416 C C . ASP A 1 82 ? 2.311 23.183 20.389 1.00 14.06 82 ASP A C 1
ATOM 1417 O O . ASP A 1 82 ? 2.946 23.075 19.343 1.00 15.00 82 ASP A O 1
ATOM 1426 N N . SER A 1 83 ? 2.530 24.156 21.263 1.00 14.52 83 SER A N 1
ATOM 1427 C CA . SER A 1 83 ? 3.467 25.227 20.947 1.00 15.41 83 SER A CA 1
ATOM 1428 C C . SER A 1 83 ? 4.887 24.701 20.770 1.00 15.09 83 SER A C 1
ATOM 1429 O O . SER A 1 83 ? 5.667 25.274 20.011 1.00 16.61 83 SER A O 1
ATOM 1437 N N . GLU A 1 84 ? 5.237 23.621 21.473 1.00 15.77 84 GLU A N 1
ATOM 1438 C CA . GLU A 1 84 ? 6.582 23.056 21.341 1.00 17.18 84 GLU A CA 1
ATOM 1439 C C . GLU A 1 84 ? 6.824 22.563 19.917 1.00 16.48 84 GLU A C 1
ATOM 1440 O O . GLU A 1 84 ? 7.878 22.824 19.296 1.00 16.61 84 GLU A O 1
ATOM 1452 N N . LEU A 1 85 ? 5.815 21.881 19.380 1.00 15.42 85 LEU A N 1
ATOM 1453 C CA . LEU A 1 85 ? 5.900 21.361 18.027 1.00 14.50 85 LEU A CA 1
ATOM 1454 C C . LEU A 1 85 ? 5.929 22.488 16.992 1.00 13.56 85 LEU A C 1
ATOM 1455 O O . LEU A 1 85 ? 6.731 22.470 16.061 1.00 14.54 85 LEU A O 1
ATOM 1471 N N . VAL A 1 86 ? 5.049 23.474 17.168 1.00 13.60 86 VAL A N 1
ATOM 1472 C CA . VAL A 1 86 ? 4.982 24.573 16.210 1.00 14.08 86 VAL A CA 1
ATOM 1473 C C . VAL A 1 86 ? 6.310 25.330 16.217 1.00 13.53 86 VAL A C 1
ATOM 1474 O O . VAL A 1 86 ? 6.849 25.642 15.151 1.00 13.38 86 VAL A O 1
ATOM 1487 N N . ASN A 1 87 ? 6.859 25.581 17.408 1.00 13.47 87 ASN A N 1
ATOM 1488 C CA . ASN A 1 87 ? 8.153 26.266 17.491 1.00 14.29 87 ASN A CA 1
ATOM 1489 C C . ASN A 1 87 ? 9.234 25.477 16.760 1.00 14.02 87 ASN A C 1
ATOM 1490 O O . ASN A 1 87 ? 10.092 26.057 16.054 1.00 14.73 87 ASN A O 1
ATOM 1501 N N . GLU A 1 88 ? 9.238 24.170 16.979 1.00 14.16 88 GLU A N 1
ATOM 1502 C CA . GLU A 1 88 ? 10.245 23.352 16.315 1.00 14.27 88 GLU A CA 1
ATOM 1503 C C . GLU A 1 88 ? 10.119 23.374 14.790 1.00 13.78 88 GLU A C 1
ATOM 1504 O O . GLU A 1 88 ? 11.124 23.467 14.062 1.00 14.60 88 GLU A O 1
ATOM 1516 N N . ILE A 1 89 ? 8.891 23.267 14.301 1.00 13.57 89 ILE A N 1
ATOM 1517 C CA . ILE A 1 89 ? 8.688 23.317 12.869 1.00 13.57 89 ILE A CA 1
ATOM 1518 C C . ILE A 1 89 ? 9.132 24.654 12.292 1.00 13.44 89 ILE A C 1
ATOM 1519 O O . ILE A 1 89 ? 9.774 24.694 11.231 1.00 14.71 89 ILE A O 1
ATOM 1535 N N . VAL A 1 90 ? 8.788 25.754 12.968 1.00 13.68 90 VAL A N 1
ATOM 1536 C CA . VAL A 1 90 ? 9.246 27.072 12.509 1.00 13.95 90 VAL A CA 1
ATOM 1537 C C . VAL A 1 90 ? 10.763 27.128 12.436 1.00 14.14 90 VAL A C 1
ATOM 1538 O O . VAL A 1 90 ? 11.317 27.637 11.450 1.00 14.92 90 VAL A O 1
ATOM 1551 N N A LYS A 1 91 ? 11.437 26.617 13.464 0.60 14.08 91 LYS A N 1
ATOM 1552 N N B LYS A 1 91 ? 11.430 26.626 13.470 0.40 14.48 91 LYS A N 1
ATOM 1553 C CA A LYS A 1 91 ? 12.894 26.551 13.455 0.60 15.55 91 LYS A CA 1
ATOM 1554 C CA B LYS A 1 91 ? 12.886 26.552 13.466 0.40 15.30 91 LYS A CA 1
ATOM 1555 C C A LYS A 1 91 ? 13.434 25.813 12.228 0.60 14.30 91 LYS A C 1
ATOM 1556 C C B LYS A 1 91 ? 13.402 25.830 12.212 0.40 14.84 91 LYS A C 1
ATOM 1557 O O A LYS A 1 91 ? 14.369 26.287 11.557 0.60 16.31 91 LYS A O 1
ATOM 1558 O O B LYS A 1 91 ? 14.249 26.355 11.474 0.40 16.60 91 LYS A O 1
ATOM 1595 N N . GLN A 1 92 ? 12.877 24.634 11.964 1.00 14.19 92 GLN A N 1
ATOM 1596 C CA . GLN A 1 92 ? 13.326 23.836 10.837 1.00 14.27 92 GLN A CA 1
ATOM 1597 C C . GLN A 1 92 ? 13.051 24.524 9.501 1.00 14.28 92 GLN A C 1
ATOM 1598 O O . GLN A 1 92 ? 13.916 24.562 8.605 1.00 15.90 92 GLN A O 1
ATOM 1613 N N . LEU A 1 93 ? 11.856 25.083 9.353 1.00 13.77 93 LEU A N 1
ATOM 1614 C CA . LEU A 1 93 ? 11.502 25.756 8.113 1.00 13.60 93 LEU A CA 1
ATOM 1615 C C . LEU A 1 93 ? 12.402 26.962 7.865 1.00 14.12 93 LEU A C 1
ATOM 1616 O O . LEU A 1 93 ? 12.855 27.193 6.746 1.00 14.54 93 LEU A O 1
ATOM 1632 N N . ALA A 1 94 ? 12.672 27.726 8.923 1.00 14.67 94 ALA A N 1
ATOM 1633 C CA . ALA A 1 94 ? 13.533 28.899 8.776 1.00 16.33 94 ALA A CA 1
ATOM 1634 C C . ALA A 1 94 ? 14.944 28.482 8.366 1.00 16.68 94 ALA A C 1
ATOM 1635 O O . ALA A 1 94 ? 15.561 29.137 7.515 1.00 17.57 94 ALA A O 1
ATOM 1642 N N A GLU A 1 95 ? 15.445 27.399 8.967 0.52 18.57 95 GLU A N 1
ATOM 1643 N N B GLU A 1 95 ? 15.453 27.403 8.960 0.48 15.21 95 GLU A N 1
ATOM 1644 C CA A GLU A 1 95 ? 16.767 26.873 8.602 0.52 20.16 95 GLU A CA 1
ATOM 1645 C CA B GLU A 1 95 ? 16.767 26.890 8.568 0.48 16.38 95 GLU A CA 1
ATOM 1646 C C A GLU A 1 95 ? 16.846 26.385 7.145 0.52 17.53 95 GLU A C 1
ATOM 1647 C C B GLU A 1 95 ? 16.763 26.544 7.083 0.48 15.98 95 GLU A C 1
ATOM 1648 O O A GLU A 1 95 ? 17.874 26.582 6.478 0.52 19.53 95 GLU A O 1
ATOM 1649 O O B GLU A 1 95 ? 17.630 27.010 6.329 0.48 16.44 95 GLU A O 1
ATOM 1672 N N . VAL A 1 96 ? 15.786 25.741 6.655 1.00 16.62 96 VAL A N 1
ATOM 1673 C CA . VAL A 1 96 ? 15.701 25.371 5.236 1.00 17.59 96 VAL A CA 1
ATOM 1674 C C . VAL A 1 96 ? 15.672 26.620 4.343 1.00 16.21 96 VAL A C 1
ATOM 1675 O O . VAL A 1 96 ? 16.422 26.703 3.350 1.00 18.34 96 VAL A O 1
ATOM 1689 N N . ALA A 1 97 ? 14.850 27.606 4.709 1.00 16.58 97 ALA A N 1
ATOM 1690 C CA . ALA A 1 97 ? 14.738 28.820 3.899 1.00 17.42 97 ALA A CA 1
ATOM 1691 C C . ALA A 1 97 ? 16.034 29.596 3.794 1.00 18.74 97 ALA A C 1
ATOM 1692 O O . ALA A 1 97 ? 16.396 30.072 2.732 1.00 21.11 97 ALA A O 1
ATOM 1699 N N A LYS A 1 98 ? 16.727 29.760 4.909 0.53 18.22 98 LYS A N 1
ATOM 1700 N N B LYS A 1 98 ? 16.740 29.720 4.907 0.47 19.90 98 LYS A N 1
ATOM 1701 C CA A LYS A 1 98 ? 17.903 30.610 4.915 0.53 19.07 98 LYS A CA 1
ATOM 1702 C CA B LYS A 1 98 ? 17.955 30.513 4.922 0.47 21.70 98 LYS A CA 1
ATOM 1703 C C A LYS A 1 98 ? 19.030 30.141 4.009 0.53 18.80 98 LYS A C 1
ATOM 1704 C C B LYS A 1 98 ? 19.135 29.825 4.204 0.47 23.98 98 LYS A C 1
ATOM 1705 O O A LYS A 1 98 ? 19.779 30.968 3.495 0.53 18.59 98 LYS A O 1
ATOM 1706 O O B LYS A 1 98 ? 20.086 30.496 3.820 0.47 25.03 98 LYS A O 1
ATOM 1743 N N A GLU A 1 99 ? 19.146 28.831 3.801 0.53 20.37 99 GLU A N 1
ATOM 1744 N N B GLU A 1 99 ? 19.075 28.510 3.985 0.47 23.57 99 GLU A N 1
ATOM 1745 C CA A GLU A 1 99 ? 20.261 28.291 3.018 0.53 21.33 99 GLU A CA 1
ATOM 1746 C CA B GLU A 1 99 ? 20.132 27.834 3.204 0.47 25.18 99 GLU A CA 1
ATOM 1747 C C A GLU A 1 99 ? 19.850 27.767 1.642 0.53 22.18 99 GLU A C 1
ATOM 1748 C C B GLU A 1 99 ? 19.837 27.798 1.699 0.47 23.43 99 GLU A C 1
ATOM 1749 O O A GLU A 1 99 ? 20.696 27.372 0.836 0.53 23.60 99 GLU A O 1
ATOM 1750 O O B GLU A 1 99 ? 20.741 27.843 0.858 0.47 23.91 99 GLU A O 1
ATOM 1771 N N . ALA A 1 100 ? 18.562 27.730 1.369 1.00 19.46 100 ALA A N 1
ATOM 1772 C CA . ALA A 1 100 ? 18.086 27.296 0.072 1.00 17.72 100 ALA A CA 1
ATOM 1773 C C . ALA A 1 100 ? 18.512 28.215 -1.057 1.00 16.78 100 ALA A C 1
ATOM 1774 O O . ALA A 1 100 ? 18.515 29.433 -0.911 1.00 21.30 100 ALA A O 1
ATOM 1782 N N . THR A 1 101 ? 18.850 27.610 -2.189 1.00 16.41 101 THR A N 1
ATOM 1783 C CA . THR A 1 101 ? 19.197 28.351 -3.396 1.00 16.08 101 THR A CA 1
ATOM 1784 C C . THR A 1 101 ? 18.109 28.255 -4.454 1.00 17.26 101 THR A C 1
ATOM 1785 O O . THR A 1 101 ? 18.304 28.651 -5.582 1.00 18.96 101 THR A O 1
ATOM 1796 N N A ASP A 1 102 ? 16.971 27.667 -4.089 0.67 18.45 102 ASP A N 1
ATOM 1797 N N B ASP A 1 102 ? 16.961 27.764 -4.027 0.33 19.42 102 ASP A N 1
ATOM 1798 C CA A ASP A 1 102 ? 15.802 27.547 -4.954 0.67 19.53 102 ASP A CA 1
ATOM 1799 C CA B ASP A 1 102 ? 15.807 27.608 -4.867 0.33 19.55 102 ASP A CA 1
ATOM 1800 C C A ASP A 1 102 ? 14.779 28.635 -4.537 0.67 18.92 102 ASP A C 1
ATOM 1801 C C B ASP A 1 102 ? 14.809 28.691 -4.477 0.33 19.07 102 ASP A C 1
ATOM 1802 O O A ASP A 1 102 ? 14.125 28.522 -3.506 0.67 19.13 102 ASP A O 1
ATOM 1803 O O B ASP A 1 102 ? 14.217 28.642 -3.398 0.33 20.28 102 ASP A O 1
ATOM 1820 N N . LYS A 1 103 ? 14.620 29.685 -5.336 1.00 19.22 103 LYS A N 1
ATOM 1821 C CA . LYS A 1 103 ? 13.797 30.826 -4.918 1.00 21.96 103 LYS A CA 1
ATOM 1822 C C . LYS A 1 103 ? 12.320 30.465 -4.671 1.00 20.29 103 LYS A C 1
ATOM 1823 O O . LYS A 1 103 ? 11.678 31.040 -3.772 1.00 19.76 103 LYS A O 1
ATOM 1843 N N . GLU A 1 104 ? 11.794 29.507 -5.431 1.00 20.92 104 GLU A N 1
ATOM 1844 C CA . GLU A 1 104 ? 10.408 29.073 -5.258 1.00 21.39 104 GLU A CA 1
ATOM 1845 C C . GLU A 1 104 ? 10.190 28.491 -3.864 1.00 18.17 104 GLU A C 1
ATOM 1846 O O . GLU A 1 104 ? 9.156 28.719 -3.214 1.00 18.50 104 GLU A O 1
ATOM 1858 N N . LEU A 1 105 ? 11.177 27.736 -3.395 1.00 17.50 105 LEU A N 1
ATOM 1859 C CA . LEU A 1 105 ? 11.113 27.142 -2.072 1.00 16.30 105 LEU A CA 1
ATOM 1860 C C . LEU A 1 105 ? 11.119 28.220 -0.985 1.00 14.69 105 LEU A C 1
ATOM 1861 O O . LEU A 1 105 ? 10.346 28.151 -0.028 1.00 15.36 105 LEU A O 1
ATOM 1877 N N . VAL A 1 106 ? 12.010 29.204 -1.129 1.00 15.20 106 VAL A N 1
ATOM 1878 C CA . VAL A 1 106 ? 12.113 30.275 -0.147 1.00 15.16 106 VAL A CA 1
ATOM 1879 C C . VAL A 1 106 ? 10.799 31.036 -0.059 1.00 15.26 106 VAL A C 1
ATOM 1880 O O . VAL A 1 106 ? 10.298 31.287 1.046 1.00 15.14 106 VAL A O 1
ATOM 1893 N N A ILE A 1 107 ? 10.251 31.380 -1.228 0.45 15.95 107 ILE A N 1
ATOM 1894 N N B ILE A 1 107 ? 10.218 31.414 -1.198 0.55 16.37 107 ILE A N 1
ATOM 1895 C CA A ILE A 1 107 ? 8.953 32.056 -1.314 0.45 15.34 107 ILE A CA 1
ATOM 1896 C CA B ILE A 1 107 ? 8.967 32.170 -1.089 0.55 17.44 107 ILE A CA 1
ATOM 1897 C C A ILE A 1 107 ? 7.894 31.282 -0.544 0.45 14.91 107 ILE A C 1
ATOM 1898 C C B ILE A 1 107 ? 7.826 31.296 -0.535 0.55 15.20 107 ILE A C 1
ATOM 1899 O O A ILE A 1 107 ? 7.150 31.832 0.280 0.45 16.45 107 ILE A O 1
ATOM 1900 O O B ILE A 1 107 ? 6.954 31.804 0.182 0.55 14.80 107 ILE A O 1
ATOM 1931 N N . TYR A 1 108 ? 7.816 29.997 -0.853 1.00 14.85 108 TYR A N 1
ATOM 1932 C CA . TYR A 1 108 ? 6.820 29.122 -0.236 1.00 15.31 108 TYR A CA 1
ATOM 1933 C C . TYR A 1 108 ? 6.946 29.099 1.292 1.00 13.71 108 TYR A C 1
ATOM 1934 O O . TYR A 1 108 ? 5.948 29.205 2.007 1.00 14.21 108 TYR A O 1
ATOM 1953 N N . ILE A 1 109 ? 8.172 28.950 1.787 1.00 13.68 109 ILE A N 1
ATOM 1954 C CA . ILE A 1 109 ? 8.385 28.955 3.220 1.00 13.50 109 ILE A CA 1
ATOM 1955 C C . ILE A 1 109 ? 8.018 30.301 3.863 1.00 12.70 109 ILE A C 1
ATOM 1956 O O . ILE A 1 109 ? 7.384 30.329 4.926 1.00 12.89 109 ILE A O 1
ATOM 1972 N N A VAL A 1 110 ? 8.415 31.394 3.212 0.80 13.53 110 VAL A N 1
ATOM 1973 N N B VAL A 1 110 ? 8.401 31.428 3.273 0.20 12.32 110 VAL A N 1
ATOM 1974 C CA A VAL A 1 110 ? 8.044 32.716 3.686 0.80 13.38 110 VAL A CA 1
ATOM 1975 C CA B VAL A 1 110 ? 8.004 32.685 3.916 0.20 12.36 110 VAL A CA 1
ATOM 1976 C C A VAL A 1 110 ? 6.527 32.802 3.869 0.80 13.26 110 VAL A C 1
ATOM 1977 C C B VAL A 1 110 ? 6.474 32.886 3.884 0.20 11.10 110 VAL A C 1
ATOM 1978 O O A VAL A 1 110 ? 6.045 33.265 4.900 0.80 14.40 110 VAL A O 1
ATOM 1979 O O B VAL A 1 110 ? 5.915 33.521 4.789 0.20 8.99 110 VAL A O 1
ATOM 2004 N N . LYS A 1 111 ? 5.794 32.373 2.859 1.00 13.13 111 LYS A N 1
ATOM 2005 C CA . LYS A 1 111 ? 4.332 32.376 2.922 1.00 14.31 111 LYS A CA 1
ATOM 2006 C C . LYS A 1 111 ? 3.777 31.528 4.059 1.00 13.15 111 LYS A C 1
ATOM 2007 O O . LYS A 1 111 ? 2.888 31.971 4.794 1.00 13.70 111 LYS A O 1
ATOM 2027 N N . ILE A 1 112 ? 4.334 30.335 4.227 1.00 13.10 112 ILE A N 1
ATOM 2028 C CA . ILE A 1 112 ? 3.917 29.469 5.326 1.00 12.94 112 ILE A CA 1
ATOM 2029 C C . ILE A 1 112 ? 4.142 30.143 6.678 1.00 12.43 112 ILE A C 1
ATOM 2030 O O . ILE A 1 112 ? 3.273 30.130 7.561 1.00 12.97 112 ILE A O 1
ATOM 2046 N N . LEU A 1 113 ? 5.323 30.711 6.854 1.00 13.06 113 LEU A N 1
ATOM 2047 C CA . LEU A 1 113 ? 5.645 31.395 8.088 1.00 13.02 113 LEU A CA 1
ATOM 2048 C C . LEU A 1 113 ? 4.717 32.587 8.329 1.00 12.85 113 LEU A C 1
ATOM 2049 O O . LEU A 1 113 ? 4.240 32.797 9.460 1.00 13.53 113 LEU A O 1
ATOM 2065 N N . ALA A 1 114 ? 4.440 33.359 7.281 1.00 12.54 114 ALA A N 1
ATOM 2066 C CA . ALA A 1 114 ? 3.508 34.471 7.394 1.00 13.14 114 ALA A CA 1
ATOM 2067 C C . ALA A 1 114 ? 2.138 33.977 7.867 1.00 13.56 114 ALA A C 1
ATOM 2068 O O . ALA A 1 114 ? 1.494 34.604 8.720 1.00 14.13 114 ALA A O 1
ATOM 2075 N N . GLU A 1 115 ? 1.669 32.888 7.254 1.00 13.08 115 GLU A N 1
ATOM 2076 C CA . GLU A 1 115 ? 0.373 32.310 7.606 1.00 13.20 115 GLU A CA 1
ATOM 2077 C C . GLU A 1 115 ? 0.342 31.838 9.057 1.00 12.96 115 GLU A C 1
ATOM 2078 O O . GLU A 1 115 ? -0.624 32.089 9.775 1.00 14.25 115 GLU A O 1
ATOM 2090 N N . LEU A 1 116 ? 1.389 31.152 9.494 1.00 13.13 116 LEU A N 1
ATOM 2091 C CA . LEU A 1 116 ? 1.456 30.732 10.878 1.00 13.01 116 LEU A CA 1
ATOM 2092 C C . LEU A 1 116 ? 1.403 31.941 11.816 1.00 14.27 116 LEU A C 1
ATOM 2093 O O . LEU A 1 116 ? 0.698 31.926 12.836 1.00 14.83 116 LEU A O 1
ATOM 2109 N N . ALA A 1 117 ? 2.135 32.990 11.483 1.00 13.15 117 ALA A N 1
ATOM 2110 C CA . ALA A 1 117 ? 2.151 34.175 12.345 1.00 14.06 117 ALA A CA 1
ATOM 2111 C C . ALA A 1 117 ? 0.790 34.864 12.370 1.00 14.82 117 ALA A C 1
ATOM 2112 O O . ALA A 1 117 ? 0.313 35.266 13.439 1.00 15.50 117 ALA A O 1
ATOM 2119 N N . LYS A 1 118 ? 0.158 34.984 11.209 1.00 14.45 118 LYS A N 1
ATOM 2120 C CA . LYS A 1 118 ? -1.136 35.652 11.129 1.00 16.83 118 LYS A CA 1
ATOM 2121 C C . LYS A 1 118 ? -2.244 34.918 11.871 1.00 17.93 118 LYS A C 1
ATOM 2122 O O . LYS A 1 118 ? -3.196 35.541 12.347 1.00 20.46 118 LYS A O 1
ATOM 2141 N N A GLN A 1 119 ? -2.062 33.605 11.991 0.59 15.37 119 GLN A N 1
ATOM 2142 N N B GLN A 1 119 ? -2.142 33.604 12.007 0.41 18.46 119 GLN A N 1
ATOM 2143 C CA A GLN A 1 119 ? -3.032 32.704 12.604 0.59 15.24 119 GLN A CA 1
ATOM 2144 C CA B GLN A 1 119 ? -3.187 32.871 12.715 0.41 19.96 119 GLN A CA 1
ATOM 2145 C C A GLN A 1 119 ? -2.731 32.453 14.087 0.59 15.02 119 GLN A C 1
ATOM 2146 C C B GLN A 1 119 ? -2.896 32.727 14.204 0.41 19.60 119 GLN A C 1
ATOM 2147 O O A GLN A 1 119 ? -3.443 31.691 14.733 0.59 17.23 119 GLN A O 1
ATOM 2148 O O B GLN A 1 119 ? -3.762 32.315 14.967 0.41 19.82 119 GLN A O 1
ATOM 2175 N N . SER A 1 120 ? -1.691 33.105 14.616 1.00 16.04 120 SER A N 1
ATOM 2176 C CA . SER A 1 120 ? -1.277 32.931 16.006 1.00 16.01 120 SER A CA 1
ATOM 2177 C C . SER A 1 120 ? -1.688 34.101 16.884 1.00 17.65 120 SER A C 1
ATOM 2178 O O . SER A 1 120 ? -1.659 35.242 16.460 1.00 19.72 120 SER A O 1
ATOM 2187 N N . THR A 1 121 ? -2.034 33.798 18.130 1.00 18.55 121 THR A N 1
ATOM 2188 C CA . THR A 1 121 ? -2.220 34.815 19.153 1.00 20.83 121 THR A CA 1
ATOM 2189 C C . THR A 1 121 ? -1.114 34.760 20.209 1.00 19.82 121 THR A C 1
ATOM 2190 O O . THR A 1 121 ? -1.241 35.362 21.273 1.00 21.11 121 THR A O 1
ATOM 2201 N N A ASP A 1 122 ? -0.034 34.047 19.908 0.59 18.48 122 ASP A N 1
ATOM 2202 N N B ASP A 1 122 ? -0.012 34.080 19.874 0.41 18.90 122 ASP A N 1
ATOM 2203 C CA A ASP A 1 122 ? 1.070 33.957 20.840 0.59 18.29 122 ASP A CA 1
ATOM 2204 C CA B ASP A 1 122 ? 1.116 33.848 20.786 0.41 18.80 122 ASP A CA 1
ATOM 2205 C C A ASP A 1 122 ? 2.203 34.850 20.391 0.59 18.86 122 ASP A C 1
ATOM 2206 C C B ASP A 1 122 ? 2.273 34.787 20.430 0.41 17.75 122 ASP A C 1
ATOM 2207 O O A ASP A 1 122 ? 2.795 34.664 19.328 0.59 17.81 122 ASP A O 1
ATOM 2208 O O B ASP A 1 122 ? 2.961 34.564 19.445 0.41 17.09 122 ASP A O 1
ATOM 2225 N N . SER A 1 123 ? 2.496 35.836 21.220 1.00 18.81 123 SER A N 1
ATOM 2226 C CA . SER A 1 123 ? 3.481 36.850 20.858 1.00 20.94 123 SER A CA 1
ATOM 2227 C C . SER A 1 123 ? 4.874 36.267 20.733 1.00 20.70 123 SER A C 1
ATOM 2228 O O . SER A 1 123 ? 5.689 36.769 19.968 1.00 21.60 123 SER A O 1
ATOM 2237 N N . GLU A 1 124 ? 5.167 35.222 21.504 1.00 19.78 124 GLU A N 1
ATOM 2238 C CA . GLU A 1 124 ? 6.481 34.601 21.398 1.00 20.11 124 GLU A CA 1
ATOM 2239 C C . GLU A 1 124 ? 6.693 34.026 19.993 1.00 18.48 124 GLU A C 1
ATOM 2240 O O . GLU A 1 124 ? 7.749 34.219 19.364 1.00 18.61 124 GLU A O 1
ATOM 2252 N N . LEU A 1 125 ? 5.671 33.339 19.490 1.00 17.05 125 LEU A N 1
ATOM 2253 C CA . LEU A 1 125 ? 5.760 32.734 18.165 1.00 16.47 125 LEU A CA 1
ATOM 2254 C C . LEU A 1 125 ? 5.817 33.809 17.081 1.00 16.07 125 LEU A C 1
ATOM 2255 O O . LEU A 1 125 ? 6.654 33.748 16.169 1.00 16.09 125 LEU A O 1
ATOM 2271 N N . VAL A 1 126 ? 4.932 34.798 17.188 1.00 15.36 126 VAL A N 1
ATOM 2272 C CA . VAL A 1 126 ? 4.873 35.849 16.184 1.00 15.51 126 VAL A CA 1
ATOM 2273 C C . VAL A 1 126 ? 6.204 36.590 16.145 1.00 15.45 126 VAL A C 1
ATOM 2274 O O . VAL A 1 126 ? 6.759 36.817 15.072 1.00 16.19 126 VAL A O 1
ATOM 2287 N N . ASN A 1 127 ? 6.739 36.939 17.311 1.00 16.37 127 ASN A N 1
ATOM 2288 C CA . ASN A 1 127 ? 8.021 37.634 17.358 1.00 17.61 127 ASN A CA 1
ATOM 2289 C C . ASN A 1 127 ? 9.139 36.794 16.751 1.00 17.18 127 ASN A C 1
ATOM 2290 O O . ASN A 1 127 ? 10.023 37.335 16.077 1.00 17.28 127 ASN A O 1
ATOM 2301 N N . GLU A 1 128 ? 9.136 35.492 17.028 1.00 16.63 128 GLU A N 1
ATOM 2302 C CA . GLU A 1 128 ? 10.168 34.642 16.445 1.00 16.62 128 GLU A CA 1
ATOM 2303 C C . GLU A 1 128 ? 10.065 34.572 14.917 1.00 15.69 128 GLU A C 1
ATOM 2304 O O . GLU A 1 128 ? 11.073 34.647 14.202 1.00 16.57 128 GLU A O 1
ATOM 2316 N N . ILE A 1 129 ? 8.850 34.419 14.406 1.00 14.91 129 ILE A N 1
ATOM 2317 C CA . ILE A 1 129 ? 8.652 34.405 12.964 1.00 14.69 129 ILE A CA 1
ATOM 2318 C C . ILE A 1 129 ? 9.100 35.729 12.351 1.00 16.20 129 ILE A C 1
ATOM 2319 O O . ILE A 1 129 ? 9.766 35.743 11.325 1.00 15.40 129 ILE A O 1
ATOM 2335 N N . VAL A 1 130 ? 8.742 36.842 12.986 1.00 15.89 130 VAL A N 1
ATOM 2336 C CA . VAL A 1 130 ? 9.200 38.151 12.504 1.00 16.37 130 VAL A CA 1
ATOM 2337 C C . VAL A 1 130 ? 10.724 38.207 12.448 1.00 16.07 130 VAL A C 1
ATOM 2338 O O . VAL A 1 130 ? 11.293 38.654 11.445 1.00 17.37 130 VAL A O 1
ATOM 2351 N N . LYS A 1 131 ? 11.385 37.753 13.512 1.00 16.74 131 LYS A N 1
ATOM 2352 C CA . LYS A 1 131 ? 12.849 37.688 13.515 1.00 18.29 131 LYS A CA 1
ATOM 2353 C C . LYS A 1 131 ? 13.405 36.894 12.325 1.00 18.07 131 LYS A C 1
ATOM 2354 O O . LYS A 1 131 ? 14.342 37.337 11.630 1.00 18.54 131 LYS A O 1
ATOM 2373 N N . GLN A 1 132 ? 12.832 35.716 12.092 1.00 16.63 132 GLN A N 1
ATOM 2374 C CA . GLN A 1 132 ? 13.305 34.877 11.004 1.00 17.47 132 GLN A CA 1
ATOM 2375 C C . GLN A 1 132 ? 13.059 35.534 9.641 1.00 16.01 132 GLN A C 1
ATOM 2376 O O . GLN A 1 132 ? 13.936 35.522 8.768 1.00 17.17 132 GLN A O 1
ATOM 2390 N N . LEU A 1 133 ? 11.878 36.116 9.460 1.00 15.59 133 LEU A N 1
ATOM 2391 C CA . LEU A 1 133 ? 11.568 36.790 8.207 1.00 15.15 133 LEU A CA 1
ATOM 2392 C C . LEU A 1 133 ? 12.498 37.982 7.971 1.00 15.88 133 LEU A C 1
ATOM 2393 O O . LEU A 1 133 ? 12.960 38.203 6.846 1.00 16.12 133 LEU A O 1
ATOM 2409 N N . GLU A 1 134 ? 12.795 38.733 9.030 1.00 16.72 134 GLU A N 1
ATOM 2410 C CA . GLU A 1 134 ? 13.724 39.846 8.898 1.00 18.08 134 GLU A CA 1
ATOM 2411 C C . GLU A 1 134 ? 15.104 39.348 8.477 1.00 18.47 134 GLU A C 1
ATOM 2412 O O . GLU A 1 134 ? 15.781 39.987 7.670 1.00 19.35 134 GLU A O 1
ATOM 2424 N N A GLU A 1 135 ? 15.524 38.226 9.044 0.58 18.36 135 GLU A N 1
ATOM 2425 N N B GLU A 1 135 ? 15.541 38.231 9.054 0.42 19.39 135 GLU A N 1
ATOM 2426 C CA A GLU A 1 135 ? 16.827 37.661 8.690 0.58 20.61 135 GLU A CA 1
ATOM 2427 C CA B GLU A 1 135 ? 16.829 37.655 8.654 0.42 20.82 135 GLU A CA 1
ATOM 2428 C C A GLU A 1 135 ? 16.865 37.192 7.210 0.58 20.00 135 GLU A C 1
ATOM 2429 C C B GLU A 1 135 ? 16.825 37.276 7.173 0.42 19.71 135 GLU A C 1
ATOM 2430 O O A GLU A 1 135 ? 17.857 37.439 6.479 0.58 19.77 135 GLU A O 1
ATOM 2431 O O B GLU A 1 135 ? 17.756 37.634 6.421 0.42 22.76 135 GLU A O 1
ATOM 2454 N N . VAL A 1 136 ? 15.793 36.544 6.752 1.00 18.37 136 VAL A N 1
ATOM 2455 C CA . VAL A 1 136 ? 15.696 36.161 5.336 1.00 18.00 136 VAL A CA 1
ATOM 2456 C C . VAL A 1 136 ? 15.768 37.402 4.448 1.00 16.67 136 VAL A C 1
ATOM 2457 O O . VAL A 1 136 ? 16.525 37.438 3.466 1.00 19.94 136 VAL A O 1
ATOM 2471 N N . ALA A 1 137 ? 15.019 38.441 4.809 1.00 17.28 137 ALA A N 1
ATOM 2472 C CA . ALA A 1 137 ? 15.037 39.669 4.013 1.00 17.56 137 ALA A CA 1
ATOM 2473 C C . ALA A 1 137 ? 16.426 40.327 3.986 1.00 19.70 137 ALA A C 1
ATOM 2474 O O . ALA A 1 137 ? 16.865 40.781 2.941 1.00 21.03 137 ALA A O 1
ATOM 2481 N N . LYS A 1 138 ? 17.091 40.402 5.135 1.00 20.53 138 LYS A N 1
ATOM 2482 C CA . LYS A 1 138 ? 18.417 41.003 5.225 1.00 21.49 138 LYS A CA 1
ATOM 2483 C C . LYS A 1 138 ? 19.402 40.290 4.330 1.00 23.44 138 LYS A C 1
ATOM 2484 O O . LYS A 1 138 ? 20.240 40.932 3.701 1.00 25.87 138 LYS A O 1
ATOM 2503 N N . GLU A 1 139 ? 19.332 38.963 4.317 1.00 24.63 139 GLU A N 1
ATOM 2504 C CA . GLU A 1 139 ? 20.259 38.165 3.513 1.00 28.02 139 GLU A CA 1
ATOM 2505 C C . GLU A 1 139 ? 19.933 38.054 2.002 1.00 25.82 139 GLU A C 1
ATOM 2506 O O . GLU A 1 139 ? 20.784 37.650 1.207 1.00 28.05 139 GLU A O 1
ATOM 2518 N N . ALA A 1 140 ? 18.723 38.429 1.601 1.00 23.26 140 ALA A N 1
ATOM 2519 C CA . ALA A 1 140 ? 18.248 38.170 0.250 1.00 23.45 140 ALA A CA 1
ATOM 2520 C C . ALA A 1 140 ? 18.838 39.117 -0.778 1.00 25.46 140 ALA A C 1
ATOM 2521 O O . ALA A 1 140 ? 19.123 40.270 -0.485 1.00 29.54 140 ALA A O 1
ATOM 2528 N N . THR A 1 141 ? 18.993 38.625 -2.005 1.00 23.60 141 THR A N 1
ATOM 2529 C CA . THR A 1 141 ? 19.455 39.453 -3.120 1.00 28.09 141 THR A CA 1
ATOM 2530 C C . THR A 1 141 ? 18.372 39.517 -4.185 1.00 33.19 141 THR A C 1
ATOM 2531 O O . THR A 1 141 ? 18.630 39.613 -5.364 1.00 35.67 141 THR A O 1
ATOM 2542 N N . ASP A 1 142 ? 17.140 39.486 -3.734 1.00 36.86 142 ASP A N 1
ATOM 2543 C CA . ASP A 1 142 ? 15.993 39.400 -4.613 1.00 39.41 142 ASP A CA 1
ATOM 2544 C C . ASP A 1 142 ? 15.015 40.474 -4.163 1.00 36.67 142 ASP A C 1
ATOM 2545 O O . ASP A 1 142 ? 14.369 40.325 -3.137 1.00 35.48 142 ASP A O 1
ATOM 2554 N N . LYS A 1 143 ? 14.928 41.567 -4.917 1.00 42.34 143 LYS A N 1
ATOM 2555 C CA . LYS A 1 143 ? 14.133 42.724 -4.503 1.00 42.68 143 LYS A CA 1
ATOM 2556 C C . LYS A 1 143 ? 12.669 42.382 -4.243 1.00 42.10 143 LYS A C 1
ATOM 2557 O O . LYS A 1 143 ? 12.080 42.862 -3.276 1.00 39.92 143 LYS A O 1
ATOM 2576 N N . GLU A 1 144 ? 12.092 41.554 -5.110 1.00 40.46 144 GLU A N 1
ATO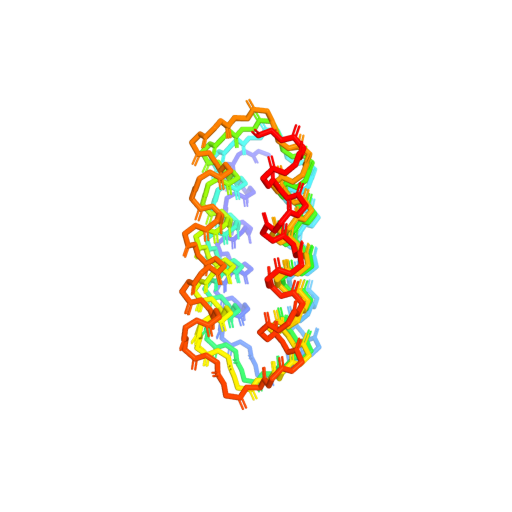M 2577 C CA . GLU A 1 144 ? 10.697 41.147 -4.996 1.00 43.09 144 GLU A CA 1
ATOM 2578 C C . GLU A 1 144 ? 10.442 40.420 -3.681 1.00 33.54 144 GLU A C 1
ATOM 2579 O O . GLU A 1 144 ? 9.447 40.673 -2.981 1.00 34.90 144 GLU A O 1
ATOM 2591 N N . LEU A 1 145 ? 11.348 39.507 -3.343 1.00 32.82 145 LEU A N 1
ATOM 2592 C CA . LEU A 1 145 ? 11.238 38.755 -2.103 1.00 28.35 145 LEU A CA 1
ATOM 2593 C C . LEU A 1 145 ? 11.274 39.704 -0.912 1.00 25.30 145 LEU A C 1
ATOM 2594 O O . LEU A 1 145 ? 10.457 39.612 0.016 1.00 26.02 145 LEU A O 1
ATOM 2610 N N . VAL A 1 146 ? 12.227 40.625 -0.940 1.00 26.62 146 VAL A N 1
ATOM 2611 C CA . VAL A 1 146 ? 12.354 41.590 0.137 1.00 26.02 146 VAL A CA 1
ATOM 2612 C C . VAL A 1 146 ? 11.072 42.412 0.252 1.00 25.75 146 VAL A C 1
ATOM 2613 O O . VAL A 1 146 ? 10.550 42.589 1.343 1.00 26.37 146 VAL A O 1
ATOM 2626 N N . GLU A 1 147 ? 10.560 42.901 -0.877 1.00 29.08 147 GLU A N 1
ATOM 2627 C CA . GLU A 1 147 ? 9.288 43.638 -0.876 1.00 32.78 147 GLU A CA 1
ATOM 2628 C C . GLU A 1 147 ? 8.122 42.820 -0.285 1.00 30.10 147 GLU A C 1
ATOM 2629 O O . GLU A 1 147 ? 7.302 43.349 0.496 1.00 30.59 147 GLU A O 1
ATOM 2641 N N A HIS A 1 148 ? 8.041 41.542 -0.650 0.63 25.88 148 HIS A N 1
ATOM 2642 N N B HIS A 1 148 ? 8.045 41.546 -0.658 0.37 30.86 148 HIS A N 1
ATOM 2643 C CA A HIS A 1 148 ? 6.979 40.688 -0.124 0.63 26.69 148 HIS A CA 1
ATOM 2644 C CA B HIS A 1 148 ? 7.008 40.668 -0.123 0.37 34.13 148 HIS A CA 1
ATOM 2645 C C A HIS A 1 148 ? 7.116 40.516 1.388 0.63 19.20 148 HIS A C 1
ATOM 2646 C C B HIS A 1 148 ? 7.136 40.519 1.397 0.37 30.19 148 HIS A C 1
ATOM 2647 O O A HIS A 1 148 ? 6.124 40.587 2.132 0.63 20.71 148 HIS A O 1
ATOM 2648 O O B HIS A 1 148 ? 6.142 40.652 2.130 0.37 31.31 148 HIS A O 1
ATOM 2675 N N A ILE A 1 149 ? 8.345 40.291 1.856 0.63 18.25 149 ILE A N 1
ATOM 2676 N N B ILE A 1 149 ? 8.352 40.252 1.874 0.37 27.31 149 ILE A N 1
ATOM 2677 C CA A ILE A 1 149 ? 8.564 40.156 3.291 0.63 16.88 149 ILE A CA 1
ATOM 2678 C CA B ILE A 1 149 ? 8.574 40.153 3.314 0.37 25.38 149 ILE A CA 1
ATOM 2679 C C A ILE A 1 149 ? 8.215 41.454 4.017 0.63 16.69 149 ILE A C 1
ATOM 2680 C C B ILE A 1 149 ? 8.195 41.458 4.009 0.37 22.74 149 ILE A C 1
ATOM 2681 O O A ILE A 1 149 ? 7.567 41.429 5.070 0.63 18.87 149 ILE A O 1
ATOM 2682 O O B ILE A 1 149 ? 7.514 41.441 5.037 0.37 22.61 149 ILE A O 1
ATOM 2713 N N . GLU A 1 150 ? 8.627 42.586 3.452 1.00 21.16 150 GLU A N 1
ATOM 2714 C CA . GLU A 1 150 ? 8.293 43.884 4.041 1.00 24.05 150 GLU A CA 1
ATOM 2715 C C . GLU A 1 150 ? 6.768 44.088 4.141 1.00 21.83 150 GLU A C 1
ATOM 2716 O O . GLU A 1 150 ? 6.251 44.571 5.170 1.00 25.75 150 GLU A O 1
ATOM 2729 N N . LYS A 1 151 ? 6.049 43.700 3.087 1.00 23.65 151 LYS A N 1
ATOM 2730 C CA . LYS A 1 151 ? 4.581 43.725 3.133 1.00 23.74 151 LYS A CA 1
ATOM 2731 C C . LYS A 1 151 ? 4.019 42.849 4.254 1.00 21.41 151 LYS A C 1
ATOM 2732 O O . LYS A 1 151 ? 3.131 43.292 5.011 1.00 23.03 151 LYS A O 1
ATOM 2751 N N . ILE A 1 152 ? 4.511 41.610 4.352 1.00 20.36 152 ILE A N 1
ATOM 2752 C CA . ILE A 1 152 ? 4.077 40.720 5.439 1.00 20.77 152 ILE A CA 1
ATOM 2753 C C . ILE A 1 152 ? 4.332 41.346 6.812 1.00 19.68 152 ILE A C 1
ATOM 2754 O O . ILE A 1 152 ? 3.460 41.313 7.698 1.00 21.57 152 ILE A O 1
ATOM 2770 N N . LEU A 1 153 ? 5.528 41.904 6.996 1.00 20.22 153 LEU A N 1
ATOM 2771 C CA . LEU A 1 153 ? 5.876 42.507 8.265 1.00 22.14 153 LEU A CA 1
ATOM 2772 C C . LEU A 1 153 ? 4.953 43.686 8.583 1.00 22.80 153 LEU A C 1
ATOM 2773 O O . LEU A 1 153 ? 4.524 43.842 9.737 1.00 27.09 153 LEU A O 1
ATOM 2789 N N . GLU A 1 154 ? 4.632 44.505 7.578 1.00 23.45 154 GLU A N 1
ATOM 2790 C CA . GLU A 1 154 ? 3.686 45.592 7.811 1.00 27.37 154 GLU A CA 1
ATOM 2791 C C . GLU A 1 154 ? 2.299 45.050 8.191 1.00 28.12 154 GLU A C 1
ATOM 2792 O O . GLU A 1 154 ? 1.647 45.568 9.110 1.00 31.48 154 GLU A O 1
ATOM 2804 N N . GLU A 1 155 ? 1.849 44.017 7.481 1.00 25.11 155 GLU A N 1
ATOM 2805 C CA . GLU A 1 155 ? 0.573 43.377 7.794 1.00 25.80 155 GLU A CA 1
ATOM 2806 C C . GLU A 1 155 ? 0.546 42.829 9.226 1.00 25.95 155 GLU A C 1
ATOM 2807 O O . GLU A 1 155 ? -0.452 42.993 9.944 1.00 29.03 155 GLU A O 1
ATOM 2819 N N . LEU A 1 156 ? 1.639 42.188 9.642 1.00 28.88 156 LEU A N 1
ATOM 2820 C CA . LEU A 1 156 ? 1.741 41.679 11.006 1.00 29.27 156 LEU A CA 1
ATOM 2821 C C . LEU A 1 156 ? 1.716 42.819 12.014 1.00 34.02 156 LEU A C 1
ATOM 2822 O O . LEU A 1 156 ? 1.032 42.725 13.043 1.00 37.07 156 LEU A O 1
ATOM 2838 N N . LYS A 1 157 ? 2.462 43.886 11.732 1.00 38.96 157 LYS A N 1
ATOM 2839 C CA . LYS A 1 157 ? 2.413 45.074 12.580 1.00 43.00 157 LYS A CA 1
ATOM 2840 C C . LYS A 1 157 ? 0.978 45.582 12.734 1.00 46.15 157 LYS A C 1
ATOM 2841 O O . LYS A 1 157 ? 0.510 45.817 13.853 1.00 48.42 157 LYS A O 1
ATOM 2860 N N . LYS A 1 158 ? 0.283 45.746 11.611 1.00 47.06 158 LYS A N 1
ATOM 2861 C CA . LYS A 1 158 ? -1.093 46.243 11.637 1.00 50.88 158 LYS A CA 1
ATOM 2862 C C . LYS A 1 158 ? -2.066 45.308 12.360 1.00 54.48 158 LYS A C 1
ATOM 2863 O O . LYS A 1 158 ? -2.943 45.771 13.096 1.00 58.91 158 LYS A O 1
ATOM 2882 N N A GLN A 1 159 ? -1.919 44.003 12.147 0.47 57.39 159 GLN A N 1
ATOM 2883 N N B GLN A 1 159 ? -1.915 44.006 12.132 0.53 57.41 159 GLN A N 1
ATOM 2884 C CA A GLN A 1 159 ? -2.815 43.025 12.766 0.47 60.59 159 GLN A CA 1
ATOM 2885 C CA B GLN A 1 159 ? -2.769 43.004 12.763 0.53 60.62 159 GLN A CA 1
ATOM 2886 C C A GLN A 1 159 ? -2.672 42.939 14.290 0.47 63.58 159 GLN A C 1
ATOM 2887 C C B GLN A 1 159 ? -2.680 43.078 14.284 0.53 63.63 159 GLN A C 1
ATOM 2888 O O A GLN A 1 159 ? -3.658 42.713 14.994 0.47 64.78 159 GLN A O 1
ATOM 2889 O O B GLN A 1 159 ? -3.699 43.099 14.976 0.53 64.57 159 GLN A O 1
ATOM 2916 N N . SER A 1 160 ? -1.454 43.112 14.796 1.00 65.25 160 SER A N 1
ATOM 2917 C CA . SER A 1 160 ? -1.223 43.117 16.239 1.00 68.30 160 SER A CA 1
ATOM 2918 C C . SER A 1 160 ? 0.155 43.680 16.571 1.00 68.04 160 SER A C 1
ATOM 2919 O O . SER A 1 160 ? 0.272 44.777 17.119 1.00 69.80 160 SER A O 1
#

Radius of gyration: 16.15 Å; Cα contacts (8 Å, |Δi|>4): 120; chains: 1; bounding box: 23×47×27 Å

CATH classification: 1.25.10.10

B-factor: mean 30.93, std 16.16, range [8.99, 101.08]

Nearest PDB structures (foldseek):
  5cwh-assembly1_A  TM=1.006E+00  e=2.159E-18  synthetic construct
  5h7c-assembly2_C  TM=8.876E-01  e=3.409E-16  Staphylococcus aureus
  8fbk-assembly1_A  TM=8.972E-01  e=4.003E-11  synthetic construct
  5cwj-assembly1_A  TM=8.816E-01  e=1.265E-07  synthetic construct
  6xh5-assembly2_E  TM=9.005E-01  e=5.100E-07  synthetic construct

Foldseek 3Di:
DVVVVVVVLVVLLVCLQPDPDVVSNVVSLVVLLVVLVPDPDPVSVVSSLVSLLVSLVPDPDVVSNLVSLVSLLVSLVPDPDVVSVVVSLVSLLVCLQVDPDVVSNLVSLVSLLVSLLVDPDVVSVVVSLVSLVVSLVPDPDVVSVVVSVVSNVVSVVSD

Solvent-accessible surface area: 9341 Å² total; per-residue (Å²): 126,65,128,100,32,66,99,90,2,117,95,3,4,88,101,5,83,138,27,147,70,80,109,57,10,37,102,5,0,89,53,0,7,77,44,2,89,138,29,148,62,66,134,15,14,50,68,0,1,109,20,0,3,55,8,5,83,116,26,138,54,109,96,12,14,58,71,0,0,94,8,3,6,42,11,2,87,122,29,150,54,76,118,11,13,59,69,0,1,109,21,0,3,68,10,3,75,124,27,135,52,104,100,12,12,59,71,0,0,95,7,0,6,57,10,2,78,123,26,149,74,80,122,20,30,96,71,0,36,100,20,0,90,47,8,16,182,108,29,144,39,170,117,18,33,110,64,0,101,125,6,34,83,44,14,154,163,110,138

Secondary structure (DSSP, 8-state):
-HHHHHHHHHHHHHHHHH---HHHHHHHHHHHHHHHHH---HHHHHHHHHHHHHHHHH---HHHHHHHHHHHHHHHHH---HHHHHHHHHHHHHHHHH---HHHHHHHHHHHHHHHHT---HHHHHHHHHHHHHHHHH---HHHHHHHHHHHHHHHHH-